Protein AF-A0A447TAY5-F1 (afdb_monomer_lite)

pLDDT: mean 86.32, std 8.52, range [53.75, 97.19]

Sequence (189 aa):
MLSAIAIGVVALALILLLLAGVIRAQTRPLNRLADTMEQLAGGGGDLTVRIDIANRDEIGRTADAFNRLLDSLRDMFGKVREQSRQVSEAALTLSQSAGQVHDASAQQSDAATASAASVEQVTVGAQHIANTAQQAGDIAGNRALTEQSVAKVNRVTSEIQRMTDSMHALAERMNGLGERSNEVTTIVA

Structure (mmCIF, N/CA/C/O backbone):
data_AF-A0A447TAY5-F1
#
_entry.id   AF-A0A447TAY5-F1
#
loop_
_atom_site.group_PDB
_atom_site.id
_atom_site.type_symbol
_atom_site.label_atom_id
_atom_site.label_alt_id
_atom_site.label_comp_id
_atom_site.label_asym_id
_atom_site.label_entity_id
_atom_site.label_seq_id
_atom_site.pdbx_PDB_ins_code
_atom_site.Cartn_x
_atom_site.Cartn_y
_atom_site.Cartn_z
_atom_site.occupancy
_atom_site.B_iso_or_equiv
_atom_site.auth_seq_id
_atom_site.auth_comp_id
_atom_site.auth_asym_id
_atom_site.auth_atom_id
_atom_site.pdbx_PDB_model_num
ATOM 1 N N . MET A 1 1 ? 57.499 5.609 -59.631 1.00 78.81 1 MET A N 1
ATOM 2 C CA . MET A 1 1 ? 57.402 6.519 -58.464 1.00 78.81 1 MET A CA 1
ATOM 3 C C . MET A 1 1 ? 56.007 7.141 -58.375 1.00 78.81 1 MET A C 1
ATOM 5 O O . MET A 1 1 ? 55.289 6.782 -57.456 1.00 78.81 1 MET A O 1
ATOM 9 N N . LEU A 1 2 ? 55.561 7.951 -59.348 1.00 86.06 2 LEU A N 1
ATOM 10 C CA . LEU A 1 2 ? 54.210 8.557 -59.354 1.00 86.06 2 LEU A CA 1
ATOM 11 C C . LEU A 1 2 ? 53.047 7.546 -59.284 1.00 86.06 2 LEU A C 1
ATOM 13 O O . LEU A 1 2 ? 52.110 7.750 -58.519 1.00 86.06 2 LEU A O 1
ATOM 17 N N . SER A 1 3 ? 53.123 6.432 -60.020 1.00 91.12 3 SER A N 1
ATOM 18 C CA . SER A 1 3 ? 52.095 5.378 -59.998 1.00 91.12 3 SER A CA 1
ATOM 19 C C . SER A 1 3 ? 51.950 4.704 -58.629 1.00 91.12 3 SER A C 1
ATOM 21 O O . SER A 1 3 ? 50.835 4.472 -58.175 1.00 91.12 3 SER A O 1
ATOM 23 N N . ALA A 1 4 ? 53.063 4.447 -57.938 1.00 91.38 4 ALA A N 1
ATOM 24 C CA . ALA A 1 4 ? 53.055 3.866 -56.594 1.00 91.38 4 ALA A CA 1
ATOM 25 C C . ALA A 1 4 ? 52.429 4.820 -55.562 1.00 91.38 4 ALA A C 1
ATOM 27 O O . ALA A 1 4 ? 51.652 4.385 -54.715 1.00 91.38 4 ALA A O 1
ATOM 28 N N . ILE A 1 5 ? 52.710 6.123 -55.674 1.00 94.06 5 ILE A N 1
ATOM 29 C CA . ILE A 1 5 ? 52.104 7.153 -54.817 1.00 94.06 5 ILE A CA 1
ATOM 30 C C . ILE A 1 5 ? 50.593 7.238 -55.073 1.00 94.06 5 ILE A C 1
ATOM 32 O O . ILE A 1 5 ? 49.817 7.238 -54.122 1.00 94.06 5 ILE A O 1
ATOM 36 N N . ALA A 1 6 ? 50.158 7.243 -56.338 1.00 94.06 6 ALA A N 1
ATOM 37 C CA . ALA A 1 6 ? 48.737 7.290 -56.691 1.00 94.06 6 ALA A CA 1
ATOM 38 C C . ALA A 1 6 ? 47.957 6.082 -56.141 1.00 94.06 6 ALA A C 1
ATOM 40 O O . ALA A 1 6 ? 46.885 6.255 -55.564 1.00 94.06 6 ALA A O 1
ATOM 41 N N . ILE A 1 7 ? 48.517 4.872 -56.250 1.00 95.81 7 ILE A N 1
ATOM 42 C CA . ILE A 1 7 ? 47.916 3.657 -55.678 1.00 95.81 7 ILE A CA 1
ATOM 43 C C . ILE A 1 7 ? 47.819 3.768 -54.152 1.00 95.81 7 ILE A C 1
ATOM 45 O O . ILE A 1 7 ? 46.774 3.455 -53.586 1.00 95.81 7 ILE A O 1
ATOM 49 N N . GLY A 1 8 ? 48.873 4.257 -53.489 1.00 96.50 8 GLY A N 1
ATOM 50 C CA . GLY A 1 8 ? 48.871 4.468 -52.040 1.00 96.50 8 GLY A CA 1
ATOM 51 C C . GLY A 1 8 ? 47.787 5.446 -51.581 1.00 96.50 8 GLY A C 1
ATOM 52 O O . GLY A 1 8 ? 47.081 5.170 -50.613 1.00 96.50 8 GLY A O 1
ATOM 53 N N . VAL A 1 9 ? 47.596 6.552 -52.307 1.00 96.62 9 VAL A N 1
ATOM 54 C CA . VAL A 1 9 ? 46.551 7.545 -52.009 1.00 96.62 9 VAL A CA 1
ATOM 55 C C . VAL A 1 9 ? 45.152 6.958 -52.196 1.00 96.62 9 VAL A C 1
ATOM 57 O O . VAL A 1 9 ? 44.298 7.137 -51.330 1.00 96.62 9 VAL A O 1
ATOM 60 N N . VAL A 1 10 ? 44.912 6.226 -53.287 1.00 97.19 10 VAL A N 1
ATOM 61 C CA . VAL A 1 10 ? 43.611 5.583 -53.536 1.00 97.19 10 VAL A CA 1
ATOM 62 C C . VAL A 1 10 ? 43.313 4.523 -52.474 1.00 97.19 10 VAL A C 1
ATOM 64 O O . VAL A 1 10 ? 42.208 4.495 -51.935 1.00 97.19 10 VAL A O 1
ATOM 67 N N . ALA A 1 11 ? 44.294 3.691 -52.118 1.00 96.50 11 ALA A N 1
ATOM 68 C CA . ALA A 1 11 ? 44.140 2.692 -51.064 1.00 96.50 11 ALA A CA 1
ATOM 69 C C . ALA A 1 11 ? 43.827 3.341 -49.707 1.00 96.50 11 ALA A C 1
ATOM 71 O O . ALA A 1 11 ? 42.910 2.903 -49.013 1.00 96.50 11 ALA A O 1
ATOM 72 N N . LEU A 1 12 ? 44.526 4.425 -49.354 1.00 96.81 12 LEU A N 1
ATOM 73 C CA . LEU A 1 12 ? 44.262 5.175 -48.127 1.00 96.81 12 LEU A CA 1
ATOM 74 C C . LEU A 1 12 ? 42.851 5.776 -48.122 1.00 96.81 12 LEU A C 1
ATOM 76 O O . LEU A 1 12 ? 42.138 5.654 -47.128 1.00 96.81 12 LEU A O 1
ATOM 80 N N . ALA A 1 13 ? 42.425 6.385 -49.231 1.00 96.94 13 ALA A N 1
ATOM 81 C CA . ALA A 1 13 ? 41.085 6.950 -49.356 1.00 96.94 13 ALA A CA 1
ATOM 82 C C . ALA A 1 13 ? 39.997 5.876 -49.187 1.00 96.94 13 ALA A C 1
ATOM 84 O O . ALA A 1 13 ? 39.023 6.100 -48.469 1.00 96.94 13 ALA A O 1
ATOM 85 N N . LEU A 1 14 ? 40.184 4.693 -49.781 1.00 97.19 14 LEU A N 1
ATOM 86 C CA . LEU A 1 14 ? 39.268 3.560 -49.626 1.00 97.19 14 LEU A CA 1
ATOM 87 C C . LEU A 1 14 ? 39.210 3.056 -48.178 1.00 97.19 14 LEU A C 1
ATOM 89 O O . LEU A 1 14 ? 38.118 2.824 -47.662 1.00 97.19 14 LEU A O 1
ATOM 93 N N . ILE A 1 15 ? 40.357 2.938 -47.502 1.00 96.81 15 ILE A N 1
ATOM 94 C CA . ILE A 1 15 ? 40.421 2.537 -46.088 1.00 96.81 15 ILE A CA 1
ATOM 95 C C . ILE A 1 15 ? 39.670 3.539 -45.206 1.00 96.81 15 ILE A C 1
ATOM 97 O O . ILE A 1 15 ? 38.861 3.132 -44.374 1.00 96.81 15 ILE A O 1
ATOM 101 N N . LEU A 1 16 ? 39.893 4.842 -45.403 1.00 96.94 16 LEU A N 1
ATOM 102 C CA . LEU A 1 16 ? 39.207 5.891 -44.643 1.00 96.94 16 LEU A CA 1
ATOM 103 C C . LEU A 1 16 ? 37.692 5.873 -44.878 1.00 96.94 16 LEU A C 1
ATOM 105 O O . LEU A 1 16 ? 36.923 6.046 -43.933 1.00 96.94 16 LEU A O 1
ATOM 109 N N . LEU A 1 17 ? 37.257 5.626 -46.115 1.00 96.81 17 LEU A N 1
ATOM 110 C CA . LEU A 1 17 ? 35.840 5.543 -46.467 1.00 96.81 17 LEU A CA 1
ATOM 111 C C . LEU A 1 17 ? 35.174 4.328 -45.800 1.00 96.81 17 LEU A C 1
ATOM 113 O O . LEU A 1 17 ? 34.107 4.467 -45.200 1.00 96.81 17 LEU A O 1
ATOM 117 N N . LEU A 1 18 ? 35.832 3.164 -45.819 1.00 95.88 18 LEU A N 1
ATOM 118 C CA . LEU A 1 18 ? 35.362 1.961 -45.123 1.00 95.88 18 LEU A CA 1
ATOM 119 C C . LEU A 1 18 ? 35.299 2.165 -43.603 1.00 95.88 18 LEU A C 1
ATOM 121 O O . LEU A 1 18 ? 34.273 1.860 -42.994 1.00 95.88 18 LEU A O 1
ATOM 125 N N . LEU A 1 19 ? 36.344 2.738 -42.994 1.00 95.31 19 LEU A N 1
ATOM 126 C CA . LEU A 1 19 ? 36.370 3.073 -41.564 1.00 95.31 19 LEU A CA 1
ATOM 127 C C . LEU A 1 19 ? 35.227 4.016 -41.186 1.00 95.31 19 LEU A C 1
ATOM 129 O O . LEU A 1 19 ? 34.510 3.758 -40.222 1.00 95.31 19 LEU A O 1
ATOM 133 N N . ALA A 1 20 ? 35.008 5.076 -41.966 1.00 94.88 20 ALA A N 1
ATOM 134 C CA . ALA A 1 20 ? 33.909 6.008 -41.737 1.00 94.88 20 ALA A CA 1
ATOM 135 C C . ALA A 1 20 ? 32.533 5.3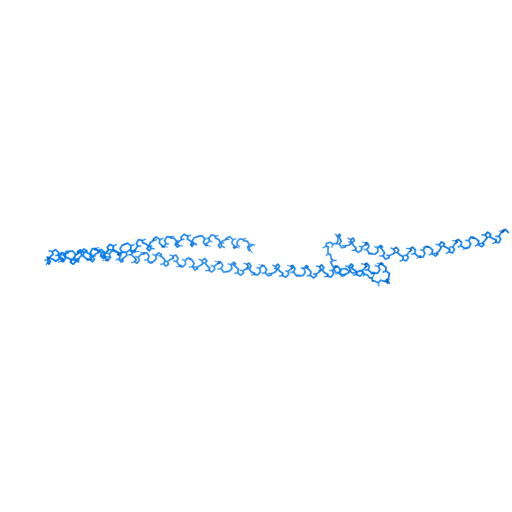25 -41.843 1.00 94.88 20 ALA A C 1
ATOM 137 O O . ALA A 1 20 ? 31.620 5.672 -41.088 1.00 94.88 20 ALA A O 1
ATOM 138 N N . GLY A 1 21 ? 32.384 4.353 -42.749 1.00 93.06 21 GLY A N 1
ATOM 139 C CA . GLY A 1 21 ? 31.181 3.530 -42.879 1.00 93.06 21 GLY A CA 1
ATOM 140 C C . GLY A 1 21 ? 30.927 2.659 -41.648 1.00 93.06 21 GLY A C 1
ATOM 141 O O . GLY A 1 21 ? 29.835 2.706 -41.082 1.00 93.06 21 GLY A O 1
ATOM 142 N N . VAL A 1 22 ? 31.945 1.928 -41.185 1.00 88.75 22 VAL A N 1
ATOM 143 C CA . VAL A 1 22 ? 31.856 1.062 -39.996 1.00 88.75 22 VAL A CA 1
ATOM 144 C C . VAL A 1 22 ? 31.586 1.880 -38.734 1.00 88.75 22 VAL A C 1
ATOM 146 O O . VAL A 1 22 ? 30.687 1.539 -37.966 1.00 88.75 22 VAL A O 1
ATOM 149 N N . ILE A 1 23 ? 32.301 2.994 -38.540 1.00 90.31 23 ILE A N 1
ATOM 150 C CA . ILE A 1 23 ? 32.099 3.878 -37.385 1.00 90.31 23 ILE A CA 1
ATOM 151 C C . ILE A 1 23 ? 30.656 4.374 -37.354 1.00 90.31 23 ILE A C 1
ATOM 153 O O . ILE A 1 23 ? 30.005 4.264 -36.317 1.00 90.31 23 ILE A O 1
ATOM 157 N N . ARG A 1 24 ? 30.120 4.872 -38.478 1.00 88.38 24 ARG A N 1
ATOM 158 C CA . ARG A 1 24 ? 28.722 5.331 -38.549 1.00 88.38 24 ARG A CA 1
ATOM 159 C C . ARG A 1 24 ? 27.717 4.209 -38.293 1.00 88.38 24 ARG A C 1
ATOM 161 O O . ARG A 1 24 ? 26.710 4.457 -37.633 1.00 88.38 24 ARG A O 1
ATOM 168 N N . ALA A 1 25 ? 27.974 3.007 -38.805 1.00 85.19 25 ALA A N 1
ATOM 169 C CA . ALA A 1 25 ? 27.090 1.860 -38.617 1.00 85.19 25 ALA A CA 1
ATOM 170 C C . ALA A 1 25 ? 27.001 1.429 -37.143 1.00 85.19 25 ALA A C 1
ATOM 172 O O . ALA A 1 25 ? 25.915 1.085 -36.692 1.00 85.19 25 ALA A O 1
ATOM 173 N N . GLN A 1 26 ? 28.105 1.519 -36.392 1.00 85.75 26 GLN A N 1
ATOM 174 C CA . GLN A 1 26 ? 28.167 1.132 -34.975 1.00 85.75 26 GLN A CA 1
ATOM 175 C C . GLN A 1 26 ? 27.734 2.249 -34.010 1.00 85.75 26 GLN A C 1
ATOM 177 O O . GLN A 1 26 ? 27.035 2.000 -33.031 1.00 85.75 26 GLN A O 1
ATOM 182 N N . THR A 1 27 ? 28.119 3.503 -34.272 1.00 87.88 27 THR A N 1
ATOM 183 C CA . THR A 1 27 ? 27.803 4.634 -33.373 1.00 87.88 27 THR A CA 1
ATOM 184 C C . THR A 1 27 ? 26.332 5.027 -33.406 1.00 87.88 27 THR A C 1
ATOM 186 O O . THR A 1 27 ? 25.782 5.434 -32.387 1.00 87.88 27 THR A O 1
ATOM 189 N N . ARG A 1 28 ? 25.655 4.885 -34.552 1.00 86.75 28 ARG A N 1
ATOM 190 C CA . ARG A 1 28 ? 24.247 5.286 -34.679 1.00 86.75 28 ARG A CA 1
ATOM 191 C C . ARG A 1 28 ? 23.300 4.461 -33.779 1.00 86.75 28 ARG A C 1
ATOM 193 O O . ARG A 1 28 ? 22.468 5.082 -33.119 1.00 86.75 28 ARG A O 1
ATOM 200 N N . PRO A 1 29 ? 23.403 3.119 -33.698 1.00 85.12 29 PRO A N 1
ATOM 201 C CA . PRO A 1 29 ? 22.667 2.315 -32.718 1.00 85.12 29 PRO A CA 1
ATOM 202 C C . PRO A 1 29 ? 23.010 2.644 -31.260 1.00 85.12 29 PRO A C 1
ATOM 204 O O . PRO A 1 29 ? 22.104 2.722 -30.436 1.00 85.12 29 PRO A O 1
ATOM 207 N N . LEU A 1 30 ? 24.291 2.877 -30.942 1.00 87.75 30 LEU A N 1
ATOM 208 C CA . LEU A 1 30 ? 24.716 3.221 -29.579 1.00 87.75 30 LEU A CA 1
ATOM 209 C C . LEU A 1 30 ? 24.133 4.554 -29.111 1.00 87.75 30 LEU A C 1
ATOM 211 O O . LEU A 1 30 ? 23.629 4.637 -27.995 1.00 87.75 30 LEU A O 1
ATOM 215 N N . ASN A 1 31 ? 24.129 5.568 -29.976 1.00 89.12 31 ASN A N 1
ATOM 216 C CA . ASN A 1 31 ? 23.510 6.849 -29.649 1.00 89.12 31 ASN A CA 1
ATOM 217 C C . ASN A 1 31 ? 22.001 6.695 -29.434 1.00 89.12 31 ASN A C 1
ATOM 219 O O . ASN A 1 31 ? 21.479 7.228 -28.470 1.00 89.12 31 ASN A O 1
ATOM 223 N N . ARG A 1 32 ? 21.302 5.883 -30.241 1.00 86.50 32 ARG A N 1
ATOM 224 C CA . ARG A 1 32 ? 19.870 5.603 -30.009 1.00 86.50 32 ARG A CA 1
ATOM 225 C C . ARG A 1 32 ? 19.604 4.916 -28.668 1.00 86.50 32 ARG A C 1
ATOM 227 O O . ARG A 1 32 ? 18.609 5.227 -28.017 1.00 86.50 32 ARG A O 1
ATOM 234 N N . LEU A 1 33 ? 20.462 3.971 -28.276 1.00 88.38 33 LEU A N 1
ATOM 235 C CA . LEU A 1 33 ? 20.387 3.307 -26.972 1.00 88.38 33 LEU A CA 1
ATOM 236 C C . LEU A 1 33 ? 20.555 4.331 -25.840 1.00 88.38 33 LEU A C 1
ATOM 238 O O . LEU A 1 33 ? 19.735 4.352 -24.924 1.00 88.38 33 LEU A O 1
ATOM 242 N N . ALA A 1 34 ? 21.560 5.204 -25.948 1.00 89.62 34 ALA A N 1
ATOM 243 C CA . ALA A 1 34 ? 21.806 6.281 -24.992 1.00 89.62 34 ALA A CA 1
ATOM 244 C C . ALA A 1 34 ? 20.627 7.265 -24.920 1.00 89.62 34 ALA A C 1
ATOM 246 O O . ALA A 1 34 ? 20.089 7.476 -23.838 1.00 89.62 34 ALA A O 1
ATOM 247 N N . ASP A 1 35 ? 20.148 7.765 -26.062 1.00 89.06 35 ASP A N 1
ATOM 248 C CA . ASP A 1 35 ? 19.018 8.698 -26.141 1.00 89.06 35 ASP A CA 1
ATOM 249 C C . ASP A 1 35 ? 17.750 8.105 -25.506 1.00 89.06 35 ASP A C 1
ATOM 251 O O . ASP A 1 35 ? 16.998 8.803 -24.830 1.00 89.06 35 ASP A O 1
ATOM 255 N N . THR A 1 36 ? 17.501 6.804 -25.702 1.00 87.38 36 THR A N 1
ATOM 256 C CA . THR A 1 36 ? 16.333 6.127 -25.111 1.00 87.38 36 THR A CA 1
ATOM 257 C C . THR A 1 36 ? 16.484 5.973 -23.597 1.00 87.38 36 THR A C 1
ATOM 259 O O . THR A 1 36 ? 15.516 6.147 -22.858 1.00 87.38 36 THR A O 1
ATOM 262 N N . MET A 1 37 ? 17.691 5.666 -23.115 1.00 88.38 37 MET A N 1
ATOM 263 C CA . MET A 1 37 ? 17.973 5.605 -21.680 1.00 88.38 37 MET A CA 1
ATOM 264 C C . MET A 1 37 ? 17.857 6.981 -21.016 1.00 88.38 37 MET A C 1
ATOM 266 O O . MET A 1 37 ? 17.280 7.082 -19.934 1.00 88.38 37 MET A O 1
ATOM 270 N N . GLU A 1 38 ? 18.342 8.041 -21.663 1.00 88.00 38 GLU A N 1
ATOM 271 C CA . GLU A 1 38 ? 18.185 9.417 -21.184 1.00 88.00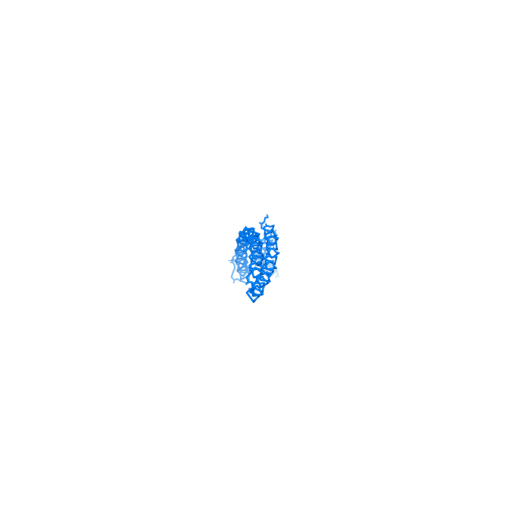 38 GLU A CA 1
ATOM 272 C C . GLU A 1 38 ? 16.717 9.845 -21.168 1.00 88.00 38 GLU A C 1
ATOM 274 O O . GLU A 1 38 ? 16.261 10.422 -20.181 1.00 88.00 38 GLU A O 1
ATOM 279 N N . GLN A 1 39 ? 15.945 9.502 -22.203 1.00 85.56 39 GLN A N 1
ATOM 280 C CA . GLN A 1 39 ? 14.499 9.737 -22.223 1.00 85.56 39 GLN A CA 1
ATOM 281 C C . GLN A 1 39 ? 13.784 9.002 -21.092 1.00 85.56 39 GLN A C 1
ATOM 283 O O . GLN A 1 39 ? 12.909 9.580 -20.456 1.00 85.56 39 GLN A O 1
ATOM 288 N N . LEU A 1 40 ? 14.166 7.761 -20.792 1.00 86.56 40 LEU A N 1
ATOM 289 C CA . LEU A 1 40 ? 13.588 7.033 -19.668 1.00 86.56 40 LEU A CA 1
ATOM 290 C C . LEU A 1 40 ? 13.928 7.695 -18.322 1.00 86.56 40 LEU A C 1
ATOM 292 O O . LEU A 1 40 ? 13.049 7.843 -17.472 1.00 86.56 40 LEU A O 1
ATOM 296 N N . ALA A 1 41 ? 15.189 8.092 -18.131 1.00 84.94 41 ALA A N 1
ATOM 297 C CA . ALA A 1 41 ? 15.666 8.691 -16.888 1.00 84.94 41 ALA A CA 1
ATOM 298 C C . ALA A 1 41 ? 15.107 10.107 -16.656 1.00 84.94 41 ALA A C 1
ATOM 300 O O . ALA A 1 41 ? 14.758 10.450 -15.528 1.00 84.94 41 ALA A O 1
ATOM 301 N N . GLY A 1 42 ? 15.015 10.926 -17.707 1.00 78.31 42 GLY A N 1
ATOM 302 C CA . GLY A 1 42 ? 14.553 12.315 -17.634 1.00 78.31 42 GLY A CA 1
ATOM 303 C C . GLY A 1 42 ? 13.052 12.506 -17.875 1.00 78.31 42 GLY A C 1
ATOM 304 O O . GLY A 1 42 ? 12.469 13.467 -17.382 1.00 78.31 42 GLY A O 1
ATOM 305 N N . GLY A 1 43 ? 12.406 11.598 -18.607 1.00 70.06 43 GLY A N 1
ATOM 306 C CA . GLY A 1 43 ? 11.024 11.723 -19.090 1.00 70.06 43 GLY A CA 1
ATOM 307 C C . GLY A 1 43 ? 9.942 11.223 -18.133 1.00 70.06 43 GLY A C 1
ATOM 308 O O . GLY A 1 43 ? 8.829 10.947 -18.570 1.00 70.06 43 GLY A O 1
ATOM 309 N N . GLY A 1 44 ? 10.246 11.071 -16.842 1.00 73.81 44 GLY A N 1
ATOM 310 C CA . GLY A 1 44 ? 9.264 10.633 -15.841 1.00 73.81 44 GLY A CA 1
ATOM 311 C C . GLY A 1 44 ? 9.022 9.121 -15.795 1.00 73.81 44 GLY A C 1
ATOM 312 O O . GLY A 1 44 ? 8.034 8.686 -15.208 1.00 73.81 44 GLY A O 1
ATOM 313 N N . GLY A 1 45 ? 9.919 8.315 -16.377 1.00 80.44 45 GLY A N 1
ATOM 314 C CA . GLY A 1 45 ? 9.865 6.858 -16.263 1.00 80.44 45 GLY A CA 1
ATOM 315 C C . GLY A 1 45 ? 8.836 6.188 -17.174 1.00 80.44 45 GLY A C 1
ATOM 316 O O . GLY A 1 45 ? 8.235 5.193 -16.774 1.00 80.44 45 GLY A O 1
ATOM 317 N N . ASP A 1 46 ? 8.621 6.699 -18.390 1.00 86.94 46 ASP A N 1
ATOM 318 C CA . ASP A 1 46 ? 7.793 6.014 -19.387 1.00 86.94 46 ASP A CA 1
ATOM 319 C C . ASP A 1 46 ? 8.430 4.676 -19.802 1.00 86.94 46 ASP A C 1
ATOM 321 O O . ASP A 1 46 ? 9.283 4.596 -20.685 1.00 86.94 46 ASP A O 1
ATOM 325 N N . LEU A 1 47 ? 7.991 3.593 -19.161 1.00 88.94 47 LEU A N 1
ATOM 326 C CA . LEU A 1 47 ? 8.474 2.242 -19.439 1.00 88.94 47 LEU A CA 1
ATOM 327 C C . LEU A 1 47 ? 7.901 1.652 -20.741 1.00 88.94 47 LEU A C 1
ATOM 329 O O . LEU A 1 47 ? 8.187 0.491 -21.050 1.00 88.94 47 LEU A O 1
ATOM 333 N N . THR A 1 48 ? 7.064 2.378 -21.495 1.00 87.56 48 THR A N 1
ATOM 334 C CA . THR A 1 48 ? 6.503 1.898 -22.771 1.00 87.56 48 THR A CA 1
ATOM 335 C C . THR A 1 48 ? 7.478 2.030 -23.938 1.00 87.56 48 THR A C 1
ATOM 337 O O . THR A 1 48 ? 7.314 1.325 -24.936 1.00 87.56 48 THR A O 1
ATOM 340 N N . VAL A 1 49 ? 8.528 2.844 -23.789 1.00 87.31 49 VAL A N 1
ATOM 341 C CA . VAL A 1 49 ? 9.575 3.025 -24.802 1.00 87.31 49 VAL A CA 1
ATOM 342 C C . VAL A 1 49 ? 10.281 1.709 -25.117 1.00 87.31 49 VAL A C 1
ATOM 344 O O . VAL A 1 49 ? 10.523 0.882 -24.238 1.00 87.31 49 VAL A O 1
ATOM 347 N N . ARG A 1 50 ? 10.617 1.483 -26.386 1.00 88.38 50 ARG A N 1
ATOM 348 C CA . ARG A 1 50 ? 11.316 0.272 -26.831 1.00 88.38 50 ARG A CA 1
ATOM 349 C C . ARG A 1 50 ? 12.453 0.639 -27.762 1.00 88.38 50 ARG A C 1
ATOM 351 O O . ARG A 1 50 ? 12.341 1.567 -28.560 1.00 88.38 50 ARG A O 1
ATOM 358 N N . ILE A 1 51 ? 13.531 -0.127 -27.667 1.00 88.62 51 ILE A N 1
ATOM 3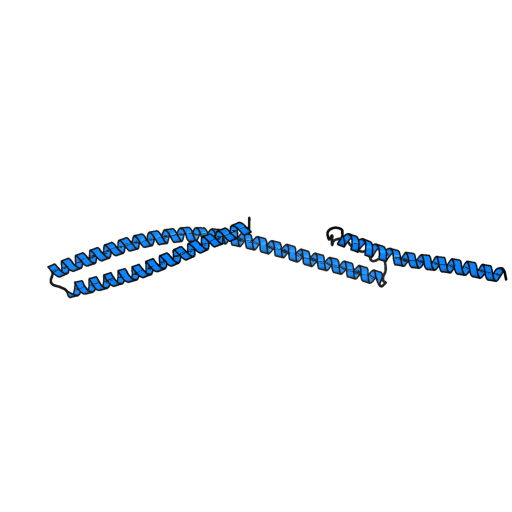59 C CA . ILE A 1 51 ? 14.695 0.010 -28.535 1.00 88.62 51 ILE A CA 1
ATOM 360 C C . ILE A 1 51 ? 14.562 -0.986 -29.676 1.00 88.62 51 ILE A C 1
ATOM 362 O O . ILE A 1 51 ? 14.372 -2.180 -29.442 1.00 88.62 51 ILE A O 1
ATOM 366 N N . ASP A 1 52 ? 14.654 -0.483 -30.904 1.00 85.31 52 ASP A N 1
ATOM 367 C CA . ASP A 1 52 ? 14.592 -1.300 -32.112 1.00 85.31 52 ASP A CA 1
ATOM 368 C C . ASP A 1 52 ? 15.848 -2.177 -32.254 1.00 85.31 52 ASP A C 1
ATOM 370 O O . ASP A 1 52 ? 16.982 -1.698 -32.143 1.00 85.31 52 ASP A O 1
ATOM 374 N N . ILE A 1 53 ? 15.648 -3.470 -32.508 1.00 83.38 53 ILE A N 1
ATOM 375 C CA . ILE A 1 53 ? 16.720 -4.466 -32.598 1.00 83.38 53 ILE A CA 1
ATOM 376 C C . ILE A 1 53 ? 17.112 -4.611 -34.071 1.00 83.38 53 ILE A C 1
ATOM 378 O O . ILE A 1 53 ? 16.660 -5.508 -34.778 1.00 83.38 53 ILE A O 1
ATOM 382 N N . ALA A 1 54 ? 17.964 -3.700 -34.542 1.00 76.88 54 ALA A N 1
ATOM 383 C CA . ALA A 1 54 ? 18.409 -3.685 -35.937 1.00 76.88 54 ALA A CA 1
ATOM 384 C C . ALA A 1 54 ? 19.551 -4.679 -36.233 1.00 76.88 54 ALA A C 1
ATOM 386 O O . ALA A 1 54 ? 19.673 -5.161 -37.359 1.00 76.88 54 ALA A O 1
ATOM 387 N N . ASN A 1 55 ? 20.377 -5.002 -35.231 1.00 78.06 55 ASN A N 1
ATOM 388 C CA . ASN A 1 55 ? 21.569 -5.837 -35.386 1.00 78.06 55 ASN A CA 1
ATOM 389 C C . ASN A 1 55 ? 21.457 -7.137 -34.574 1.00 78.06 55 ASN A C 1
ATOM 391 O O . ASN A 1 55 ? 20.751 -7.200 -33.572 1.00 78.06 55 ASN A O 1
ATOM 395 N N . ARG A 1 56 ? 22.189 -8.181 -34.984 1.00 82.75 56 ARG A N 1
ATOM 396 C CA . ARG A 1 56 ? 22.319 -9.461 -34.248 1.00 82.75 56 ARG A CA 1
ATOM 397 C C . ARG A 1 56 ? 23.638 -9.578 -33.471 1.00 82.75 56 ARG A C 1
ATOM 399 O O . ARG A 1 56 ? 24.045 -10.675 -33.101 1.00 82.75 56 ARG A O 1
ATOM 406 N N . ASP A 1 57 ? 24.308 -8.453 -33.278 1.00 87.62 57 ASP A N 1
ATOM 407 C CA . ASP A 1 57 ? 25.574 -8.326 -32.564 1.00 87.62 57 ASP A CA 1
ATOM 408 C C . ASP A 1 57 ? 25.344 -8.053 -31.063 1.00 87.62 57 ASP A C 1
ATOM 410 O O . ASP A 1 57 ? 24.236 -8.177 -30.527 1.00 87.62 57 ASP A O 1
ATOM 414 N N . GLU A 1 58 ? 26.410 -7.688 -30.360 1.00 88.94 58 GLU A N 1
ATOM 415 C CA . GLU A 1 58 ? 26.391 -7.327 -28.946 1.00 88.94 58 GLU A CA 1
ATOM 416 C C . GLU A 1 58 ? 25.475 -6.129 -28.654 1.00 88.94 58 GLU A C 1
ATOM 418 O O . GLU A 1 58 ? 24.852 -6.079 -27.588 1.00 88.94 58 GLU A O 1
ATOM 423 N N . ILE A 1 59 ? 25.344 -5.190 -29.597 1.00 89.19 59 ILE A N 1
ATOM 424 C CA . ILE A 1 59 ? 24.470 -4.022 -29.449 1.00 89.19 59 ILE A CA 1
ATOM 425 C C . ILE A 1 59 ? 23.011 -4.477 -29.501 1.00 89.19 59 ILE A C 1
ATOM 427 O O . ILE A 1 59 ? 22.225 -4.127 -28.620 1.00 89.19 59 ILE A O 1
ATOM 431 N N . GLY A 1 60 ? 22.664 -5.325 -30.472 1.00 89.75 60 GLY A N 1
ATOM 432 C CA . GLY A 1 60 ? 21.334 -5.928 -30.568 1.00 89.75 60 GLY A CA 1
ATOM 433 C C . GLY A 1 60 ? 20.940 -6.728 -29.325 1.00 89.75 60 GLY A C 1
ATOM 434 O O . GLY A 1 60 ? 19.837 -6.570 -28.805 1.00 89.75 60 GLY A O 1
ATOM 435 N N . ARG A 1 61 ? 21.865 -7.536 -28.788 1.00 92.44 61 ARG A N 1
ATOM 436 C CA . ARG A 1 61 ? 21.646 -8.286 -27.536 1.00 92.44 61 ARG A CA 1
ATOM 437 C C . ARG A 1 61 ? 21.426 -7.372 -26.330 1.00 92.44 61 ARG A C 1
ATOM 439 O O . ARG A 1 61 ? 20.623 -7.697 -25.459 1.00 92.44 61 ARG A O 1
ATOM 446 N N . THR A 1 62 ? 22.132 -6.246 -26.270 1.00 91.62 62 THR A N 1
ATOM 447 C CA . THR A 1 62 ? 21.977 -5.264 -25.188 1.00 91.62 62 THR A CA 1
ATOM 448 C C . THR A 1 62 ? 20.627 -4.552 -25.278 1.00 91.62 62 THR A C 1
ATOM 450 O O . THR A 1 62 ? 19.953 -4.397 -24.261 1.00 91.62 62 THR A O 1
ATOM 453 N N . ALA A 1 63 ? 20.193 -4.188 -26.488 1.00 91.62 63 ALA A N 1
ATOM 454 C CA . ALA A 1 63 ? 18.868 -3.619 -26.727 1.00 91.62 63 ALA A CA 1
ATOM 455 C C . ALA A 1 63 ? 17.740 -4.583 -26.312 1.00 91.62 63 ALA A C 1
ATOM 457 O O . ALA A 1 63 ? 16.802 -4.172 -25.629 1.00 91.62 63 ALA A O 1
ATOM 458 N N . ASP A 1 64 ? 17.857 -5.872 -26.652 1.00 92.94 64 ASP A N 1
ATOM 459 C CA . ASP A 1 64 ? 16.901 -6.903 -26.224 1.00 92.94 64 ASP A CA 1
ATOM 460 C C . ASP A 1 64 ? 16.840 -7.042 -24.694 1.00 92.94 64 ASP A C 1
ATOM 462 O O . ASP A 1 64 ? 15.764 -6.988 -24.095 1.00 92.94 64 ASP A O 1
ATOM 466 N N . ALA A 1 65 ? 17.999 -7.146 -24.036 1.00 93.06 65 ALA A N 1
ATOM 467 C CA . ALA A 1 65 ? 18.071 -7.234 -22.579 1.00 93.06 65 ALA A CA 1
ATOM 468 C C . ALA A 1 65 ? 17.453 -6.006 -21.889 1.00 93.06 65 ALA A C 1
ATOM 470 O O . ALA A 1 65 ? 16.759 -6.150 -20.881 1.00 93.06 65 ALA A O 1
ATOM 471 N N . PHE A 1 66 ? 17.655 -4.811 -22.450 1.00 91.25 66 PHE A N 1
ATOM 472 C CA . PHE A 1 66 ? 17.043 -3.583 -21.952 1.00 91.25 66 PHE A CA 1
ATOM 473 C C . PHE A 1 66 ? 15.516 -3.587 -22.109 1.00 91.25 66 PHE A C 1
ATOM 475 O O . PHE A 1 66 ? 14.804 -3.280 -21.154 1.00 91.25 66 PHE A O 1
ATOM 482 N N . ASN A 1 67 ? 14.991 -4.003 -23.266 1.00 92.94 67 ASN A N 1
ATOM 483 C CA . ASN A 1 67 ? 13.544 -4.132 -23.467 1.00 92.94 67 ASN A CA 1
ATOM 484 C C . ASN A 1 67 ? 12.918 -5.112 -22.455 1.00 92.94 67 ASN A C 1
ATOM 486 O O . ASN A 1 67 ? 11.896 -4.798 -21.846 1.00 92.94 67 ASN A O 1
ATOM 490 N N . ARG A 1 68 ? 13.571 -6.256 -22.203 1.00 94.81 68 ARG A N 1
ATOM 491 C CA . ARG A 1 68 ? 13.125 -7.238 -21.197 1.00 94.81 68 ARG A CA 1
ATOM 492 C C . ARG A 1 68 ? 13.161 -6.687 -19.770 1.00 94.81 68 ARG A C 1
ATOM 494 O O . ARG A 1 68 ? 12.277 -6.997 -18.972 1.00 94.81 68 ARG A O 1
ATOM 501 N N . LEU A 1 69 ? 14.158 -5.864 -19.439 1.00 93.31 69 LEU A N 1
ATOM 502 C CA . LEU A 1 69 ? 14.206 -5.155 -18.159 1.00 93.31 69 LEU A CA 1
ATOM 503 C C . LEU A 1 69 ? 12.996 -4.222 -18.011 1.00 93.31 69 LEU A C 1
ATOM 505 O O . LEU A 1 69 ? 12.336 -4.247 -16.973 1.00 93.31 69 LEU A O 1
ATOM 509 N N . LEU A 1 70 ? 12.661 -3.455 -19.053 1.00 93.25 70 LEU A N 1
ATOM 510 C CA . LEU A 1 70 ? 11.482 -2.585 -19.050 1.00 93.25 70 LEU A CA 1
ATOM 511 C C . LEU A 1 70 ? 10.174 -3.363 -18.894 1.00 93.25 70 LEU A C 1
ATOM 513 O O . LEU A 1 70 ? 9.296 -2.921 -18.155 1.00 93.25 70 LEU A O 1
ATOM 517 N N . ASP A 1 71 ? 10.037 -4.521 -19.541 1.00 94.75 71 ASP A N 1
ATOM 518 C CA . ASP A 1 71 ? 8.880 -5.403 -19.345 1.00 94.75 71 ASP A CA 1
ATOM 519 C C . ASP A 1 71 ? 8.762 -5.865 -17.887 1.00 94.75 71 ASP A C 1
ATOM 521 O O . ASP A 1 71 ? 7.686 -5.775 -17.293 1.00 94.75 71 ASP A O 1
ATOM 525 N N . SER A 1 72 ? 9.873 -6.287 -17.276 1.00 95.75 72 SER A N 1
ATOM 526 C CA . SER A 1 72 ? 9.890 -6.709 -15.871 1.00 95.75 72 SER A CA 1
ATOM 527 C C . SER A 1 72 ? 9.546 -5.565 -14.916 1.00 95.75 72 SER A C 1
ATOM 529 O O . SER A 1 72 ? 8.832 -5.781 -13.937 1.00 95.75 72 SER A O 1
ATOM 531 N N . LEU A 1 73 ? 10.033 -4.350 -15.184 1.00 94.19 73 LEU A N 1
ATOM 532 C CA . LEU A 1 73 ? 9.694 -3.174 -14.384 1.00 94.19 73 LEU A CA 1
ATOM 533 C C . LEU A 1 73 ? 8.207 -2.827 -14.516 1.00 94.19 73 LEU A C 1
ATOM 535 O O . LEU A 1 73 ? 7.559 -2.551 -13.509 1.00 94.19 73 LEU A O 1
ATOM 539 N N . ARG A 1 74 ? 7.635 -2.897 -15.726 1.00 92.94 74 ARG A N 1
ATOM 540 C CA . ARG A 1 74 ? 6.196 -2.668 -15.947 1.00 92.94 74 ARG A CA 1
ATOM 541 C C . ARG A 1 74 ? 5.333 -3.659 -15.184 1.00 92.94 74 ARG A C 1
ATOM 543 O O . ARG A 1 74 ? 4.371 -3.240 -14.546 1.00 92.94 74 ARG A O 1
ATOM 550 N N . ASP A 1 75 ? 5.668 -4.944 -15.243 1.00 95.75 75 ASP A N 1
ATOM 551 C CA . ASP A 1 75 ? 4.948 -5.984 -14.502 1.00 95.75 75 ASP A CA 1
ATOM 552 C C . ASP A 1 75 ? 5.038 -5.748 -12.987 1.00 95.75 75 ASP A C 1
ATOM 554 O O . ASP A 1 75 ? 4.028 -5.781 -12.283 1.00 95.75 75 ASP A O 1
ATOM 558 N N . MET A 1 76 ? 6.230 -5.407 -12.488 1.00 96.44 76 MET A N 1
ATOM 559 C CA . MET A 1 76 ? 6.439 -5.075 -11.080 1.00 96.44 76 MET A CA 1
ATOM 560 C C . MET A 1 76 ? 5.593 -3.871 -10.641 1.00 96.44 76 MET A C 1
ATOM 562 O O . MET A 1 76 ? 4.881 -3.966 -9.644 1.00 96.44 76 MET A O 1
ATOM 566 N N . PHE A 1 77 ? 5.604 -2.762 -11.386 1.00 93.62 77 PHE A N 1
ATOM 567 C CA . PHE A 1 77 ? 4.771 -1.598 -11.062 1.00 93.62 77 PHE A CA 1
ATOM 568 C C . PHE A 1 77 ? 3.272 -1.889 -11.198 1.00 93.62 77 PHE A C 1
ATOM 570 O O . PHE A 1 77 ? 2.481 -1.386 -10.400 1.00 93.62 77 PHE A O 1
ATOM 577 N N . GLY A 1 78 ? 2.870 -2.736 -12.150 1.00 94.75 78 GLY A N 1
ATOM 578 C CA . GLY A 1 78 ? 1.496 -3.226 -12.261 1.00 94.75 78 GLY A CA 1
ATOM 579 C C . GLY A 1 78 ? 1.053 -3.980 -11.005 1.00 94.75 78 GLY A C 1
ATOM 580 O O . GLY A 1 78 ? -0.014 -3.694 -10.461 1.00 94.75 78 GLY A O 1
ATOM 581 N N . LYS A 1 79 ? 1.905 -4.875 -10.495 1.00 95.75 79 LYS A N 1
ATOM 582 C CA . LYS A 1 79 ? 1.677 -5.602 -9.237 1.00 95.75 79 LYS A CA 1
ATOM 583 C C . LYS A 1 79 ? 1.632 -4.672 -8.029 1.00 95.75 79 LYS A C 1
ATOM 585 O O . LYS A 1 79 ? 0.735 -4.820 -7.207 1.00 95.75 79 LYS A O 1
ATOM 590 N N . VAL A 1 80 ? 2.539 -3.696 -7.939 1.00 96.50 80 VAL A N 1
ATOM 591 C CA . VAL A 1 80 ? 2.525 -2.689 -6.864 1.00 96.50 80 VAL A CA 1
ATOM 592 C C . VAL A 1 80 ? 1.215 -1.903 -6.885 1.00 96.50 80 VAL A C 1
ATOM 594 O O . VAL A 1 80 ? 0.568 -1.787 -5.851 1.00 96.50 80 VAL A O 1
ATOM 597 N N . ARG A 1 81 ? 0.768 -1.433 -8.058 1.00 95.06 81 ARG A N 1
ATOM 598 C CA . ARG A 1 81 ? -0.505 -0.706 -8.194 1.00 95.06 81 ARG A CA 1
ATOM 599 C C . ARG A 1 81 ? -1.694 -1.545 -7.730 1.00 95.06 81 ARG A C 1
ATOM 601 O O . ARG A 1 81 ? -2.570 -1.038 -7.036 1.00 95.06 81 ARG A O 1
ATOM 608 N N . GLU A 1 82 ? -1.722 -2.815 -8.118 1.00 96.12 82 GLU A N 1
ATOM 609 C CA . GLU A 1 82 ? -2.778 -3.744 -7.723 1.00 96.12 82 GLU A CA 1
ATOM 610 C C . GLU A 1 82 ? -2.766 -4.023 -6.213 1.00 96.12 82 GLU A C 1
ATOM 612 O O . GLU A 1 82 ? -3.811 -3.972 -5.570 1.00 96.12 82 GLU A O 1
ATOM 617 N N . GLN A 1 83 ? -1.591 -4.223 -5.615 1.00 95.00 83 GLN A N 1
ATOM 618 C CA . GLN A 1 83 ? -1.460 -4.378 -4.165 1.00 95.00 83 GLN A CA 1
ATOM 619 C C . GLN A 1 83 ? -1.880 -3.112 -3.410 1.00 95.00 83 GLN A C 1
ATOM 621 O O . GLN A 1 83 ? -2.605 -3.206 -2.424 1.00 95.00 83 GLN A O 1
ATOM 626 N N . SER A 1 84 ? -1.496 -1.923 -3.882 1.00 94.81 84 SER A N 1
ATOM 627 C CA . SER A 1 84 ? -1.943 -0.657 -3.292 1.00 94.81 84 SER A CA 1
ATOM 628 C C . SER A 1 84 ? -3.465 -0.501 -3.351 1.00 94.81 84 SER A C 1
ATOM 630 O O . SER A 1 84 ? -4.066 -0.057 -2.373 1.00 94.81 84 SER A O 1
ATOM 632 N N . ARG A 1 85 ? -4.105 -0.917 -4.454 1.00 95.12 85 ARG A N 1
ATOM 633 C CA . ARG A 1 85 ? -5.572 -0.942 -4.575 1.00 95.12 85 ARG A CA 1
ATOM 634 C C . ARG A 1 85 ? -6.200 -1.875 -3.538 1.00 95.12 85 ARG A C 1
ATOM 636 O O . ARG A 1 85 ? -7.117 -1.462 -2.837 1.00 95.12 85 ARG A O 1
ATOM 643 N N . GLN A 1 86 ? -5.676 -3.092 -3.395 1.00 93.75 86 GLN A N 1
ATOM 644 C CA . GLN A 1 86 ? -6.166 -4.058 -2.404 1.00 93.75 86 GLN A CA 1
ATOM 645 C C . GLN A 1 86 ? -6.019 -3.544 -0.966 1.00 93.75 86 GLN A C 1
ATOM 647 O O . GLN A 1 86 ? -6.933 -3.705 -0.162 1.00 93.75 86 GLN A O 1
ATOM 652 N N . VAL A 1 87 ? -4.901 -2.884 -0.642 1.00 94.31 87 VAL A N 1
ATOM 653 C CA . VAL A 1 87 ? -4.698 -2.255 0.674 1.00 94.31 87 VAL A CA 1
ATOM 654 C C . VAL A 1 87 ? -5.720 -1.143 0.918 1.00 94.31 87 VAL A C 1
ATOM 656 O O . VAL A 1 87 ? -6.290 -1.075 2.004 1.00 94.31 87 VAL A O 1
ATOM 659 N N . SER A 1 88 ? -5.997 -0.303 -0.083 1.00 90.56 88 SER A N 1
ATOM 660 C CA . SER A 1 88 ? -7.009 0.755 0.022 1.00 90.56 88 SER A CA 1
ATOM 661 C C . SER A 1 88 ? -8.420 0.189 0.240 1.00 90.56 88 SER A C 1
ATOM 663 O O . SER A 1 88 ? -9.137 0.651 1.125 1.00 90.56 88 SER A O 1
ATOM 665 N N . GLU A 1 89 ? -8.799 -0.863 -0.488 1.00 93.38 89 GLU A N 1
ATOM 666 C CA . GLU A 1 89 ? -10.091 -1.546 -0.309 1.00 93.38 89 GLU A CA 1
ATOM 667 C C . GLU A 1 89 ? -10.217 -2.214 1.067 1.00 93.38 89 GLU A C 1
ATOM 669 O O . GLU A 1 89 ? -11.264 -2.126 1.718 1.00 93.38 89 GLU A O 1
ATOM 674 N N . ALA A 1 90 ? -9.140 -2.839 1.549 1.00 89.88 90 ALA A N 1
ATOM 675 C CA . ALA A 1 90 ? -9.091 -3.408 2.890 1.00 89.88 90 ALA A CA 1
ATOM 676 C C . ALA A 1 90 ? -9.228 -2.324 3.972 1.00 89.88 90 ALA A C 1
ATOM 678 O O . ALA A 1 90 ? -9.959 -2.524 4.941 1.00 89.88 90 ALA A O 1
ATOM 679 N N . ALA A 1 91 ? -8.588 -1.164 3.794 1.00 87.62 91 ALA A N 1
ATOM 680 C CA . ALA A 1 91 ? -8.699 -0.033 4.714 1.00 87.62 91 ALA A CA 1
ATOM 681 C C . ALA A 1 91 ? -10.126 0.542 4.763 1.00 87.62 91 ALA A C 1
ATOM 683 O O . ALA A 1 91 ? -10.645 0.796 5.849 1.00 87.62 91 ALA A O 1
ATOM 684 N N . LEU A 1 92 ? -10.798 0.667 3.612 1.00 88.38 92 LEU A N 1
ATOM 685 C CA . LEU A 1 92 ? -12.207 1.079 3.545 1.00 88.38 92 LEU A CA 1
ATOM 686 C C . LEU A 1 92 ? -13.125 0.087 4.275 1.00 88.38 92 LEU A C 1
ATOM 688 O O . LEU A 1 92 ? -13.965 0.485 5.081 1.00 88.38 92 LEU A O 1
ATOM 692 N N . THR A 1 93 ? -12.923 -1.212 4.046 1.00 91.56 93 THR A N 1
ATOM 693 C CA . THR A 1 93 ? -13.686 -2.277 4.722 1.00 91.56 93 THR A CA 1
ATOM 694 C C . THR A 1 93 ? -13.452 -2.264 6.236 1.00 91.56 93 THR A C 1
ATOM 696 O O . THR A 1 93 ? -14.386 -2.447 7.023 1.00 91.56 93 THR A O 1
ATOM 699 N N . LEU A 1 94 ? -12.210 -2.017 6.661 1.00 88.69 94 LEU A N 1
ATOM 700 C CA . LEU A 1 94 ? -11.853 -1.888 8.070 1.00 88.69 94 LEU A CA 1
ATOM 701 C C . LEU A 1 94 ? -12.528 -0.670 8.711 1.00 88.69 94 LEU A C 1
ATOM 703 O O . LEU A 1 94 ? -13.081 -0.804 9.798 1.00 88.69 94 LEU A O 1
ATOM 707 N N . SER A 1 95 ? -12.540 0.483 8.037 1.00 86.31 95 SER A N 1
ATOM 708 C CA . SER A 1 95 ? -13.238 1.688 8.509 1.00 86.31 95 SER A CA 1
ATOM 709 C C . SER A 1 95 ? -14.741 1.446 8.677 1.00 86.31 95 SER A C 1
ATOM 711 O O . SER A 1 95 ? -15.303 1.769 9.723 1.00 86.31 95 SER A O 1
ATOM 713 N N . GLN A 1 96 ? -15.382 0.781 7.711 1.00 89.06 96 GLN A N 1
ATOM 714 C CA . GLN A 1 96 ? -16.794 0.409 7.824 1.00 89.06 96 GLN A CA 1
ATOM 715 C C . GLN A 1 96 ? -17.048 -0.526 9.017 1.00 89.06 96 GLN A C 1
ATOM 717 O O . GLN A 1 96 ? -17.997 -0.324 9.775 1.00 89.06 96 GLN A O 1
ATOM 722 N N . SER A 1 97 ? -16.190 -1.533 9.203 1.00 88.81 97 SER A N 1
ATOM 723 C CA . SER A 1 97 ? -16.291 -2.474 10.325 1.00 88.81 97 SER A CA 1
ATOM 724 C C . SER A 1 97 ? -16.082 -1.773 11.671 1.00 88.81 97 SER A C 1
ATOM 726 O O . SER A 1 97 ? -16.778 -2.072 12.637 1.00 88.81 97 SER A O 1
ATOM 728 N N . ALA A 1 98 ? -15.158 -0.812 11.738 1.00 86.44 98 ALA A N 1
ATOM 729 C CA . ALA A 1 98 ? -14.915 -0.011 12.932 1.00 86.44 98 ALA A CA 1
ATOM 730 C C . ALA A 1 98 ? -16.148 0.830 13.307 1.00 86.44 98 ALA A C 1
ATOM 732 O O . ALA A 1 98 ? -16.566 0.802 14.464 1.00 86.44 98 ALA A O 1
ATOM 733 N N . GLY A 1 99 ? -16.804 1.465 12.327 1.00 83.88 99 GLY A N 1
ATOM 734 C CA . GLY A 1 99 ? -18.071 2.173 12.544 1.00 83.88 99 GLY A CA 1
ATOM 735 C C . GLY A 1 99 ? -19.178 1.268 13.099 1.00 83.88 99 GLY A C 1
ATOM 736 O O . GLY A 1 99 ? -19.851 1.625 14.060 1.00 83.88 99 GLY A O 1
ATOM 737 N N . GLN A 1 100 ? -19.312 0.044 12.579 1.00 89.00 100 GLN A N 1
ATOM 738 C CA . GLN A 1 100 ? -20.274 -0.931 13.117 1.00 89.00 100 GLN A CA 1
ATOM 739 C C . GLN A 1 100 ? -19.963 -1.330 14.565 1.00 89.00 100 GLN A C 1
ATOM 741 O O . GLN A 1 100 ? -20.874 -1.463 15.382 1.00 89.00 100 GLN A O 1
ATOM 746 N N . VAL A 1 101 ? -18.681 -1.522 14.895 1.00 88.75 101 VAL A N 1
ATOM 747 C CA . VAL A 1 101 ? -18.248 -1.826 16.267 1.00 88.75 101 VAL A CA 1
ATOM 748 C C . VAL A 1 101 ? -18.528 -0.653 17.202 1.00 88.75 101 VAL A C 1
ATOM 750 O O . VAL A 1 101 ? -18.953 -0.882 18.333 1.00 88.75 101 VAL A O 1
ATOM 753 N N . HIS A 1 102 ? -18.332 0.584 16.747 1.00 84.81 102 HIS A N 1
ATOM 754 C CA . HIS A 1 102 ? -18.677 1.782 17.508 1.00 84.81 102 HIS A CA 1
ATOM 755 C C . HIS A 1 102 ? -20.174 1.818 17.852 1.00 84.81 102 HIS A C 1
ATOM 757 O O . HIS A 1 102 ? -20.529 1.967 19.020 1.00 84.81 102 HIS A O 1
ATOM 763 N N . ASP A 1 103 ? -21.051 1.597 16.873 1.00 88.06 103 ASP A N 1
ATOM 764 C CA . ASP A 1 103 ? -22.501 1.645 17.092 1.00 88.06 103 ASP A CA 1
ATOM 765 C C . ASP A 1 103 ? -22.985 0.502 17.997 1.00 88.06 103 ASP A C 1
ATOM 767 O O . ASP A 1 103 ? -23.769 0.718 18.925 1.00 88.06 103 ASP A O 1
ATOM 771 N N . ALA A 1 104 ? -22.459 -0.711 17.791 1.00 90.75 104 ALA A N 1
ATOM 772 C CA . ALA A 1 104 ? -22.721 -1.849 18.671 1.00 90.75 104 ALA A CA 1
ATOM 773 C C . ALA A 1 104 ? -22.240 -1.581 20.105 1.00 90.75 104 ALA A C 1
ATOM 775 O O . ALA A 1 104 ? -22.911 -1.955 21.069 1.00 90.75 104 ALA A O 1
ATOM 776 N N . SER A 1 105 ? -21.106 -0.891 20.247 1.00 89.38 105 SER A N 1
ATOM 777 C CA . SER A 1 105 ? -20.594 -0.471 21.547 1.00 89.38 105 SER A CA 1
ATOM 778 C C . SER A 1 105 ? -21.535 0.551 22.198 1.00 89.38 105 SER A C 1
ATOM 780 O O . SER A 1 105 ? -21.958 0.366 23.334 1.00 89.38 105 SER A O 1
ATOM 782 N N . ALA A 1 106 ? -21.975 1.591 21.496 1.00 86.44 106 ALA A N 1
ATOM 783 C CA . ALA A 1 106 ? -22.942 2.533 22.067 1.00 86.44 106 ALA A CA 1
ATOM 784 C C . ALA A 1 106 ? -24.199 1.811 22.603 1.00 86.44 106 ALA A C 1
ATOM 786 O O . ALA A 1 106 ? -24.580 1.986 23.762 1.00 86.44 106 ALA A O 1
ATOM 787 N N . GLN A 1 107 ? -24.760 0.887 21.818 1.00 91.62 107 GLN A N 1
ATOM 788 C CA . GLN A 1 107 ? -25.942 0.120 22.215 1.00 91.62 107 GLN A CA 1
ATOM 789 C C . GLN A 1 107 ? -25.695 -0.802 23.421 1.00 91.62 107 GLN A C 1
ATOM 791 O O . GLN A 1 107 ? -26.550 -0.940 24.300 1.00 91.62 107 GLN A O 1
ATOM 796 N N . GLN A 1 108 ? -24.529 -1.445 23.488 1.00 89.44 108 GLN A N 1
ATOM 797 C CA . GLN A 1 108 ? -24.181 -2.304 24.615 1.00 89.44 108 GLN A CA 1
ATOM 798 C C . GLN A 1 108 ? -23.898 -1.500 25.896 1.00 89.44 108 GLN A C 1
ATOM 800 O O . GLN A 1 108 ? -24.188 -1.993 26.988 1.00 89.44 108 GLN A O 1
ATOM 805 N N . SER A 1 109 ? -23.420 -0.257 25.785 1.00 90.31 109 SER A N 1
ATOM 806 C CA . SER A 1 109 ? -23.319 0.665 26.923 1.00 90.31 109 SER A CA 1
ATOM 807 C C . SER A 1 109 ? -24.700 1.007 27.493 1.00 90.31 109 SER A C 1
ATOM 809 O O . SER A 1 109 ? -24.908 0.907 28.702 1.00 90.31 109 SER A O 1
ATOM 811 N N . ASP A 1 110 ? -25.674 1.323 26.639 1.00 90.69 110 ASP A N 1
ATOM 812 C CA . ASP A 1 110 ? -27.043 1.615 27.085 1.00 90.69 110 ASP A CA 1
ATOM 813 C C . ASP A 1 110 ? -27.683 0.406 27.787 1.00 90.69 110 ASP A C 1
ATOM 815 O O . ASP A 1 110 ? -28.302 0.529 28.850 1.00 90.69 110 ASP A O 1
ATOM 819 N N . ALA A 1 111 ? -27.484 -0.794 27.232 1.00 91.31 111 ALA A N 1
ATOM 820 C CA . ALA A 1 111 ? -27.957 -2.039 27.834 1.00 91.31 111 ALA A CA 1
ATOM 821 C C . ALA A 1 111 ? -27.304 -2.315 29.202 1.00 91.31 111 ALA A C 1
ATOM 823 O O . ALA A 1 111 ? -27.966 -2.812 30.122 1.00 91.31 111 ALA A O 1
ATOM 824 N N . ALA A 1 112 ? -26.022 -1.973 29.355 1.00 90.44 112 ALA A N 1
ATOM 825 C CA . ALA A 1 112 ? -25.300 -2.071 30.619 1.00 90.44 112 ALA A CA 1
ATOM 826 C C . ALA A 1 112 ? -25.900 -1.141 31.685 1.00 90.44 112 ALA A C 1
ATOM 828 O O . ALA A 1 112 ? -26.197 -1.590 32.796 1.00 90.44 112 ALA A O 1
ATOM 829 N N . THR A 1 113 ? -26.170 0.120 31.337 1.00 90.88 113 THR A N 1
ATOM 830 C CA . THR A 1 113 ? -26.826 1.084 32.234 1.00 90.88 113 THR A CA 1
ATOM 831 C C . THR A 1 113 ? -28.222 0.616 32.654 1.00 90.88 113 THR A C 1
ATOM 833 O O . THR A 1 113 ? -28.550 0.637 33.841 1.00 90.88 113 THR A O 1
ATOM 836 N N . ALA A 1 114 ? -29.034 0.124 31.715 1.00 92.44 114 ALA A N 1
ATOM 837 C CA . ALA A 1 114 ? -30.368 -0.401 32.021 1.00 92.44 114 ALA A CA 1
ATOM 838 C C . ALA A 1 114 ? -30.323 -1.631 32.949 1.00 92.44 114 ALA A C 1
ATOM 840 O O . ALA A 1 114 ? -31.148 -1.787 33.857 1.00 92.44 114 ALA A O 1
ATOM 841 N N . SER A 1 115 ? -29.331 -2.499 32.752 1.00 91.38 115 SER A N 1
ATOM 842 C CA . SER A 1 115 ? -29.114 -3.666 33.606 1.00 91.38 115 SER A CA 1
ATOM 843 C C . SER A 1 115 ? -28.688 -3.260 35.018 1.00 91.38 115 SER A C 1
ATOM 845 O O . SER A 1 115 ? -29.205 -3.819 35.982 1.00 91.38 115 SER A O 1
ATOM 847 N N . ALA A 1 116 ? -27.810 -2.261 35.162 1.00 90.75 116 ALA A N 1
ATOM 848 C CA . ALA A 1 116 ? -27.415 -1.723 36.465 1.00 90.75 116 ALA A CA 1
ATOM 849 C C . ALA A 1 116 ? -28.620 -1.160 37.240 1.00 90.75 116 ALA A C 1
ATOM 851 O O . ALA A 1 116 ? -28.804 -1.485 38.412 1.00 90.75 116 ALA A O 1
ATOM 852 N N . ALA A 1 117 ? -29.506 -0.419 36.569 1.00 92.00 117 ALA A N 1
ATOM 853 C CA . ALA A 1 117 ? -30.744 0.068 37.180 1.00 92.00 117 ALA A CA 1
ATOM 854 C C . ALA A 1 117 ? -31.663 -1.083 37.640 1.00 92.00 117 ALA A C 1
ATOM 856 O O . ALA A 1 117 ? -32.217 -1.056 38.739 1.00 92.00 117 ALA A O 1
ATOM 857 N N . SER A 1 118 ? -31.789 -2.138 36.830 1.00 92.44 118 SER A N 1
ATOM 858 C CA . SER A 1 118 ? -32.572 -3.330 37.195 1.00 92.44 118 SER A CA 1
ATOM 859 C C . SER A 1 118 ? -31.987 -4.041 38.422 1.00 92.44 118 SER A C 1
ATOM 861 O O . SER A 1 118 ? -32.713 -4.540 39.281 1.00 92.44 118 SER A O 1
ATOM 863 N N . VAL A 1 119 ? -30.662 -4.061 38.537 1.00 93.38 119 VAL A N 1
ATOM 864 C CA . VAL A 1 119 ? -29.933 -4.650 39.664 1.00 93.38 119 VAL A CA 1
ATOM 865 C C . VAL A 1 119 ? -30.108 -3.840 40.944 1.00 93.38 119 VAL A C 1
ATOM 867 O O . VAL A 1 119 ? -30.313 -4.428 42.009 1.00 93.38 119 VAL A O 1
ATOM 870 N N . GLU A 1 120 ? -30.098 -2.509 40.862 1.00 90.56 120 GLU A N 1
ATOM 871 C CA . GLU A 1 120 ? -30.460 -1.647 41.992 1.00 90.56 120 GLU A CA 1
ATOM 872 C C . GLU A 1 120 ? -31.880 -1.954 42.478 1.00 90.56 120 GLU A C 1
ATOM 874 O O . GLU A 1 120 ? -32.093 -2.167 43.673 1.00 90.56 120 GLU A O 1
ATOM 879 N N . GLN A 1 121 ? -32.843 -2.082 41.560 1.00 92.44 121 GLN A N 1
ATOM 880 C CA . GLN A 1 121 ? -34.222 -2.435 41.910 1.00 92.44 121 GLN A CA 1
ATOM 881 C C . GLN A 1 121 ? -34.323 -3.804 42.593 1.00 92.44 121 GLN A C 1
ATOM 883 O O . GLN A 1 121 ? -35.009 -3.940 43.610 1.00 92.44 121 GLN A O 1
ATOM 888 N N . VAL A 1 122 ? -33.614 -4.816 42.084 1.00 92.44 122 VAL A N 1
ATOM 889 C CA . VAL A 1 122 ? -33.564 -6.150 42.705 1.00 92.44 122 VAL A CA 1
ATOM 890 C C . VAL A 1 122 ? -32.916 -6.092 44.089 1.00 92.44 122 VAL A C 1
ATOM 892 O O . VAL A 1 122 ? -33.416 -6.732 45.013 1.00 92.44 122 VAL A O 1
ATOM 895 N N . THR A 1 123 ? -31.854 -5.301 44.266 1.00 91.50 123 THR A N 1
ATOM 896 C CA . THR A 1 123 ? -31.187 -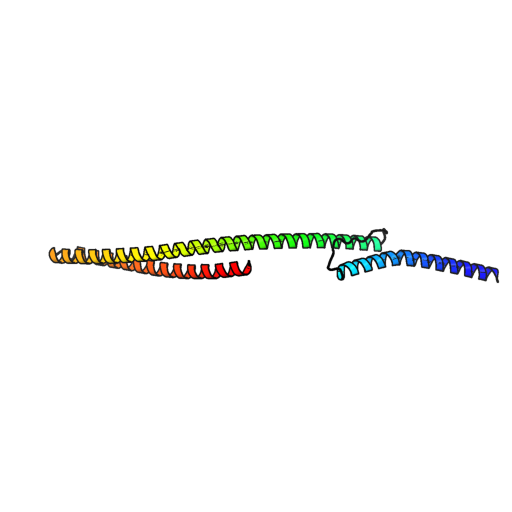5.109 45.566 1.00 91.50 123 THR A CA 1
ATOM 897 C C . THR A 1 123 ? -32.145 -4.511 46.589 1.00 91.50 123 THR A C 1
ATOM 899 O O . THR A 1 123 ? -32.280 -5.033 47.697 1.00 91.50 123 THR A O 1
ATOM 902 N N . VAL A 1 124 ? -32.863 -3.450 46.206 1.00 93.75 124 VAL A N 1
ATOM 903 C CA . VAL A 1 124 ? -33.876 -2.810 47.055 1.00 93.75 124 VAL A CA 1
ATOM 904 C C . VAL A 1 124 ? -34.982 -3.804 47.417 1.00 93.75 124 VAL A C 1
ATOM 906 O O . VAL A 1 124 ? -35.351 -3.916 48.588 1.00 93.75 124 VAL A O 1
ATOM 909 N N . GLY A 1 125 ? -35.472 -4.577 46.444 1.00 92.88 125 GLY A N 1
ATOM 910 C CA . GLY A 1 125 ? -36.475 -5.617 46.675 1.00 92.88 125 GLY A CA 1
ATOM 911 C C . GLY A 1 125 ? -35.992 -6.707 47.637 1.00 92.88 125 GLY A C 1
ATOM 912 O O . GLY A 1 125 ? -36.707 -7.069 48.571 1.00 92.88 125 GLY A O 1
ATOM 913 N N . ALA A 1 126 ? -34.761 -7.194 47.467 1.00 89.44 126 ALA A N 1
ATOM 914 C CA . ALA A 1 126 ? -34.157 -8.192 48.346 1.00 89.44 126 ALA A CA 1
ATOM 915 C C . ALA A 1 126 ? -33.989 -7.669 49.781 1.00 89.44 126 ALA A C 1
ATOM 917 O O . ALA A 1 126 ? -34.308 -8.385 50.733 1.00 89.44 126 ALA A O 1
ATOM 918 N N . GLN A 1 127 ? -33.560 -6.413 49.947 1.00 90.25 127 GLN A N 1
ATOM 919 C CA . GLN A 1 127 ? -33.460 -5.776 51.260 1.00 90.25 127 GLN A CA 1
ATOM 920 C C . GLN A 1 127 ? -34.833 -5.657 51.930 1.00 90.25 127 GLN A C 1
ATOM 922 O O . GLN A 1 127 ? -34.972 -5.934 53.122 1.00 90.25 127 GLN A O 1
ATOM 927 N N . HIS A 1 128 ? -35.865 -5.292 51.166 1.00 92.00 128 HIS A N 1
ATOM 928 C CA . HIS A 1 128 ? -37.229 -5.228 51.678 1.00 92.00 128 HIS A CA 1
ATOM 929 C C . HIS A 1 128 ? -37.721 -6.608 52.135 1.00 92.00 128 HIS A C 1
ATOM 931 O O . HIS A 1 128 ? -38.257 -6.735 53.235 1.00 92.00 128 HIS A O 1
ATOM 937 N N . ILE A 1 129 ? -37.486 -7.656 51.336 1.00 91.38 129 ILE A N 1
ATOM 938 C CA . ILE A 1 129 ? -37.827 -9.043 51.688 1.00 91.38 129 ILE A CA 1
ATOM 939 C C . ILE A 1 129 ? -37.099 -9.481 52.964 1.00 91.38 129 ILE A C 1
ATOM 941 O O . ILE A 1 129 ? -37.731 -10.067 53.842 1.00 91.38 129 ILE A O 1
ATOM 945 N N . ALA A 1 130 ? -35.804 -9.179 53.101 1.00 88.69 130 ALA A N 1
ATOM 946 C CA . ALA A 1 130 ? -35.038 -9.495 54.308 1.00 88.69 130 ALA A CA 1
ATOM 947 C C . ALA A 1 130 ? -35.634 -8.827 55.552 1.00 88.69 130 ALA A C 1
ATOM 949 O O . ALA A 1 130 ? -35.855 -9.496 56.561 1.00 88.69 130 ALA A O 1
ATOM 950 N N . ASN A 1 131 ? -35.961 -7.535 55.457 1.00 88.19 131 ASN A N 1
ATOM 951 C CA . ASN A 1 131 ? -36.582 -6.787 56.548 1.00 88.19 131 ASN A CA 1
ATOM 952 C C . ASN A 1 131 ? -37.948 -7.383 56.934 1.00 88.19 131 ASN A C 1
ATOM 954 O O . ASN A 1 131 ? -38.233 -7.558 58.118 1.00 88.19 131 ASN A O 1
ATOM 958 N N . THR A 1 132 ? -38.784 -7.737 55.949 1.00 85.75 132 THR A N 1
ATOM 959 C CA . THR A 1 132 ? -40.088 -8.378 56.194 1.00 85.75 132 THR A CA 1
ATOM 960 C C . THR A 1 132 ? -39.930 -9.763 56.828 1.00 85.75 132 THR A C 1
ATOM 962 O O . THR A 1 132 ? -40.640 -10.082 57.778 1.00 85.75 132 THR A O 1
ATOM 965 N N . ALA A 1 133 ? -38.984 -10.580 56.357 1.00 80.38 133 ALA A N 1
ATOM 966 C CA . ALA A 1 133 ? -38.697 -11.891 56.939 1.00 80.38 133 ALA A CA 1
ATOM 967 C C . ALA A 1 133 ? -38.197 -11.780 58.387 1.00 80.38 133 ALA A C 1
ATOM 969 O O . ALA A 1 133 ? -38.601 -12.573 59.234 1.00 80.38 133 ALA A O 1
ATOM 970 N N . GLN A 1 134 ? -37.368 -10.776 58.688 1.00 81.19 134 GLN A N 1
ATOM 971 C CA . GLN A 1 134 ? -36.898 -10.502 60.042 1.00 81.19 134 GLN A CA 1
ATOM 972 C C . GLN A 1 134 ? -38.038 -10.083 60.970 1.00 81.19 134 GLN A C 1
ATOM 974 O O . GLN A 1 134 ? -38.198 -10.695 62.022 1.00 81.19 134 GLN A O 1
ATOM 979 N N . GLN A 1 135 ? -38.884 -9.136 60.553 1.00 80.38 135 GLN A N 1
ATOM 980 C CA . GLN A 1 135 ? -40.092 -8.779 61.305 1.00 80.38 135 GLN A CA 1
ATOM 981 C C . GLN A 1 135 ? -41.005 -9.987 61.530 1.00 80.38 135 GLN A C 1
ATOM 983 O O . GLN A 1 135 ? -41.474 -10.200 62.643 1.00 80.38 135 GLN A O 1
ATOM 988 N N . ALA A 1 136 ? -41.239 -10.806 60.502 1.00 74.25 136 ALA A N 1
ATOM 989 C CA . ALA A 1 136 ? -42.036 -12.020 60.634 1.00 74.25 136 ALA A CA 1
ATOM 990 C C . ALA A 1 136 ? -41.396 -13.023 61.607 1.00 74.25 136 ALA A C 1
ATOM 992 O O . ALA A 1 136 ? -42.108 -13.640 62.391 1.00 74.25 136 ALA A O 1
ATOM 993 N N . GLY A 1 137 ? -40.069 -13.169 61.595 1.00 69.31 137 GLY A N 1
ATOM 994 C CA . GLY A 1 137 ? -39.320 -14.010 62.527 1.00 69.31 137 GLY A CA 1
ATOM 995 C C . GLY A 1 137 ? -39.352 -13.502 63.970 1.00 69.31 137 GLY A C 1
ATOM 996 O O . GLY A 1 137 ? -39.474 -14.319 64.880 1.00 69.31 137 GLY A O 1
ATOM 997 N N . ASP A 1 138 ? -39.309 -12.185 64.179 1.00 67.88 138 ASP A N 1
ATOM 998 C CA . ASP A 1 138 ? -39.467 -11.552 65.495 1.00 67.88 138 ASP A CA 1
ATOM 999 C C . ASP A 1 138 ? -40.905 -11.711 66.023 1.00 67.88 138 ASP A C 1
ATOM 1001 O O . ASP A 1 138 ? -41.102 -11.966 67.209 1.00 67.88 138 ASP A O 1
ATOM 1005 N N . ILE A 1 139 ? -41.908 -11.644 65.138 1.00 67.00 139 ILE A N 1
ATOM 1006 C CA . ILE A 1 139 ? -43.324 -11.891 65.465 1.00 67.00 139 ILE A CA 1
ATOM 1007 C C . ILE A 1 139 ? -43.591 -13.388 65.723 1.00 67.00 139 ILE A C 1
ATOM 1009 O O . ILE A 1 139 ? -44.380 -13.728 66.602 1.00 67.00 139 ILE A O 1
ATOM 1013 N N . ALA A 1 140 ? -42.947 -14.290 64.973 1.00 59.91 140 ALA A N 1
ATOM 1014 C CA . ALA A 1 140 ? -43.183 -15.737 65.022 1.00 59.91 140 ALA A CA 1
ATOM 1015 C C . ALA A 1 140 ? -42.230 -16.513 65.957 1.00 59.91 140 ALA A C 1
ATOM 1017 O O . ALA A 1 140 ? -42.459 -17.695 66.206 1.00 59.91 140 ALA A O 1
ATOM 1018 N N . GLY A 1 141 ? -41.157 -15.891 66.460 1.00 58.03 141 GLY A N 1
ATOM 1019 C CA . GLY A 1 141 ? -40.164 -16.510 67.349 1.00 58.03 141 GLY A CA 1
ATOM 1020 C C . GLY A 1 141 ? -39.160 -17.466 66.678 1.00 58.03 141 GLY A C 1
ATOM 1021 O O . GLY A 1 141 ? -38.579 -18.303 67.367 1.00 58.03 141 GLY A O 1
ATOM 1022 N N . ASN A 1 142 ? -38.934 -17.382 65.358 1.00 58.78 142 ASN A N 1
ATOM 1023 C CA . ASN A 1 142 ? -38.211 -18.407 64.577 1.00 58.78 142 ASN A CA 1
ATOM 1024 C C . ASN A 1 142 ? -36.882 -17.904 63.951 1.00 58.78 142 ASN A C 1
ATOM 1026 O O . ASN A 1 142 ? -36.749 -17.772 62.733 1.00 58.78 142 ASN A O 1
ATOM 1030 N N . ARG A 1 143 ? -35.882 -17.628 64.805 1.00 59.19 143 ARG A N 1
ATOM 1031 C CA . ARG A 1 143 ? -34.572 -17.001 64.481 1.00 59.19 143 ARG A CA 1
ATOM 1032 C C . ARG A 1 143 ? -33.772 -17.637 63.330 1.00 59.19 143 ARG A C 1
ATOM 1034 O O . ARG A 1 143 ? -33.117 -16.917 62.581 1.00 59.19 143 ARG A O 1
ATOM 1041 N N . ALA A 1 144 ? -33.831 -18.958 63.160 1.00 65.88 144 ALA A N 1
ATOM 1042 C CA . ALA A 1 144 ? -33.017 -19.671 62.169 1.00 65.88 144 ALA A CA 1
ATOM 1043 C C . ALA A 1 144 ? -33.382 -19.323 60.711 1.00 65.88 144 ALA A C 1
ATOM 1045 O O . ALA A 1 144 ? -32.508 -19.268 59.843 1.00 65.88 144 ALA A O 1
ATOM 1046 N N . LEU A 1 145 ? -34.664 -19.050 60.429 1.00 69.50 145 LEU A N 1
ATOM 1047 C CA . LEU A 1 145 ? -35.112 -18.664 59.084 1.00 69.50 145 LEU A CA 1
ATOM 1048 C C . LEU A 1 145 ? -34.650 -17.244 58.715 1.00 69.50 145 LEU A C 1
ATOM 1050 O O . LEU A 1 145 ? -34.321 -16.965 57.558 1.00 69.50 145 LEU A O 1
ATOM 1054 N N . THR A 1 146 ? -34.600 -16.356 59.709 1.00 72.88 146 THR A N 1
ATOM 1055 C CA . THR A 1 146 ? -34.137 -14.974 59.562 1.00 72.88 146 THR A CA 1
ATOM 1056 C C . THR A 1 146 ? -32.644 -14.923 59.250 1.00 72.88 146 THR A C 1
ATOM 1058 O O . THR A 1 146 ? -32.248 -14.290 58.273 1.00 72.88 146 THR A O 1
ATOM 1061 N N . GLU A 1 147 ? -31.816 -15.652 60.002 1.00 76.06 147 GLU A N 1
ATOM 1062 C CA . GLU A 1 147 ? -30.367 -15.728 59.754 1.00 76.06 147 GLU A CA 1
ATOM 1063 C C . GLU A 1 147 ? -30.053 -16.286 58.358 1.00 76.06 147 GLU A C 1
ATOM 1065 O O . GLU A 1 147 ? -29.195 -15.760 57.644 1.00 76.06 147 GLU A O 1
ATOM 1070 N N . GLN A 1 148 ? -30.802 -17.302 57.915 1.00 79.75 148 GLN A N 1
ATOM 1071 C CA . GLN A 1 148 ? -30.645 -17.864 56.575 1.00 79.75 148 GLN A CA 1
ATOM 1072 C C . GLN A 1 148 ? -31.037 -16.867 55.471 1.00 79.75 148 GLN A C 1
ATOM 1074 O O . GLN A 1 148 ? -30.392 -16.822 54.419 1.00 79.75 148 GLN A O 1
ATOM 1079 N N . SER A 1 149 ? -32.074 -16.059 55.699 1.00 74.75 149 SER A N 1
ATOM 1080 C CA . SER A 1 149 ? -32.523 -15.034 54.750 1.00 74.75 149 SER A CA 1
ATOM 1081 C C . SER A 1 149 ? -31.499 -13.903 54.625 1.00 74.75 149 SER A C 1
ATOM 1083 O O . SER A 1 149 ? -31.123 -13.545 53.509 1.00 74.75 149 SER A O 1
ATOM 1085 N N . VAL A 1 150 ? -30.959 -13.421 55.750 1.00 79.81 150 VAL A N 1
ATOM 1086 C CA . VAL A 1 150 ? -29.884 -12.411 55.779 1.00 79.81 150 VAL A CA 1
ATOM 1087 C C . VAL A 1 150 ? -28.633 -12.916 55.052 1.00 79.81 150 VAL A C 1
ATOM 1089 O O . VAL A 1 150 ? -28.056 -12.200 54.231 1.00 79.81 150 VAL A O 1
ATOM 1092 N N . ALA A 1 151 ? -28.243 -14.176 55.269 1.00 82.06 151 ALA A N 1
ATOM 1093 C CA . ALA A 1 151 ? -27.099 -14.772 54.581 1.00 82.06 151 ALA A CA 1
ATOM 1094 C C . ALA A 1 151 ? -27.295 -14.853 53.055 1.00 82.06 151 ALA A C 1
ATOM 1096 O O . ALA A 1 151 ? -26.349 -14.626 52.298 1.00 82.06 151 ALA A O 1
ATOM 1097 N N . LYS A 1 152 ? -28.513 -15.155 52.583 1.00 80.69 152 LYS A N 1
ATOM 1098 C CA . LYS A 1 152 ? -28.829 -15.164 51.145 1.00 80.69 152 LYS A CA 1
ATOM 1099 C C . LYS A 1 152 ? -28.781 -13.762 50.540 1.00 80.69 152 LYS A C 1
ATOM 1101 O O . LYS A 1 152 ? -28.216 -13.614 49.460 1.00 80.69 152 LYS A O 1
ATOM 1106 N N . VAL A 1 153 ? -29.300 -12.749 51.235 1.00 84.00 153 VAL A N 1
ATOM 1107 C CA . VAL A 1 153 ? -29.265 -11.355 50.760 1.00 84.00 153 VAL A CA 1
ATOM 1108 C C . VAL A 1 153 ? -27.834 -10.844 50.637 1.00 84.00 153 VAL A C 1
ATOM 1110 O O . VAL A 1 153 ? -27.466 -10.359 49.574 1.00 84.00 153 VAL A O 1
ATOM 1113 N N . ASN A 1 154 ? -26.980 -11.076 51.638 1.00 82.44 154 ASN A N 1
ATOM 1114 C CA . ASN A 1 154 ? -25.561 -10.707 51.551 1.00 82.44 154 ASN A CA 1
ATOM 1115 C C . ASN A 1 154 ? -24.850 -11.371 50.359 1.00 82.44 154 ASN A C 1
ATOM 1117 O O . ASN A 1 154 ? -23.978 -10.769 49.729 1.00 82.44 154 ASN A O 1
ATOM 1121 N N . ARG A 1 155 ? -25.238 -12.607 50.017 1.00 89.50 155 ARG A N 1
ATOM 1122 C CA . ARG A 1 155 ? -24.702 -13.322 4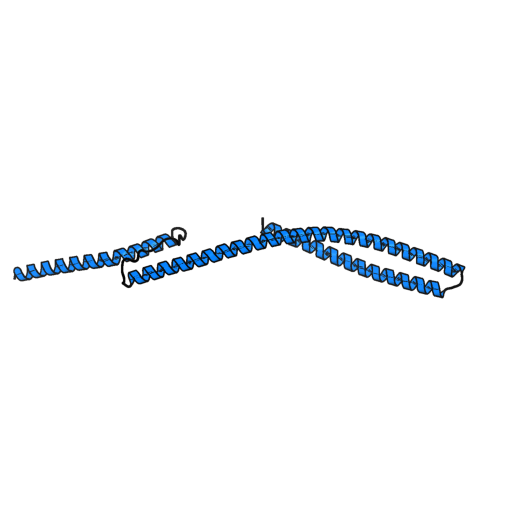8.851 1.00 89.50 155 ARG A CA 1
ATOM 1123 C C . ARG A 1 155 ? -25.125 -12.668 47.536 1.00 89.50 155 ARG A C 1
ATOM 1125 O O . ARG A 1 155 ? -24.290 -12.516 46.651 1.00 89.50 155 ARG A O 1
ATOM 1132 N N . VAL A 1 156 ? -26.387 -12.255 47.431 1.00 83.81 156 VAL A N 1
ATOM 1133 C CA . VAL A 1 156 ? -26.907 -11.518 46.270 1.00 83.81 156 VAL A CA 1
ATOM 1134 C C . VAL A 1 156 ? -26.200 -10.169 46.134 1.00 83.81 156 VAL A C 1
ATOM 1136 O O . VAL A 1 156 ? -25.704 -9.864 45.058 1.00 83.81 156 VAL A O 1
ATOM 1139 N N . THR A 1 157 ? -26.035 -9.410 47.219 1.00 86.06 157 THR A N 1
ATOM 1140 C CA . THR A 1 157 ? -25.304 -8.130 47.203 1.00 86.06 157 THR A CA 1
ATOM 1141 C C . THR A 1 157 ? -23.853 -8.295 46.728 1.00 86.06 157 THR A C 1
ATOM 1143 O O . THR A 1 157 ? -23.354 -7.487 45.950 1.00 86.06 157 THR A O 1
ATOM 1146 N N . SER A 1 158 ? -23.175 -9.374 47.134 1.00 87.69 158 SER A N 1
ATOM 1147 C CA . SER A 1 158 ? -21.816 -9.695 46.668 1.00 87.69 158 SER A CA 1
ATOM 1148 C C . SER A 1 158 ? -21.743 -10.045 45.175 1.00 87.69 158 SER A C 1
ATOM 1150 O O . SER A 1 158 ? -20.774 -9.684 44.503 1.00 87.69 158 SER A O 1
ATOM 1152 N N . GLU A 1 159 ? -22.719 -10.788 44.650 1.00 88.38 159 GLU A N 1
ATOM 1153 C CA . GLU A 1 159 ? -22.822 -11.078 43.212 1.00 88.38 159 GLU A CA 1
ATOM 1154 C C . GLU A 1 159 ? -23.075 -9.791 42.416 1.00 88.38 159 GLU A C 1
ATOM 1156 O O . GLU A 1 159 ? -22.439 -9.561 41.390 1.00 88.38 159 GLU A O 1
ATOM 1161 N N . ILE A 1 160 ? -23.925 -8.911 42.943 1.00 85.44 160 ILE A N 1
ATOM 1162 C CA . ILE A 1 160 ? -24.243 -7.612 42.350 1.00 85.44 160 ILE A CA 1
ATOM 1163 C C . ILE A 1 160 ? -23.008 -6.716 42.262 1.00 85.44 160 ILE A C 1
ATOM 1165 O O . ILE A 1 160 ? -22.739 -6.177 41.192 1.00 85.44 160 ILE A O 1
ATOM 1169 N N . GLN A 1 161 ? -22.205 -6.628 43.326 1.00 85.31 161 GLN A N 1
ATOM 1170 C CA . GLN A 1 161 ? -20.969 -5.842 43.301 1.00 85.31 161 GLN A CA 1
ATOM 1171 C C . GLN A 1 161 ? -20.005 -6.327 42.207 1.00 85.31 161 GLN A C 1
ATOM 1173 O O . GLN A 1 161 ? -19.478 -5.524 41.442 1.00 85.31 161 GLN A O 1
ATOM 1178 N N . ARG A 1 162 ? -19.840 -7.650 42.066 1.00 90.00 162 ARG A N 1
ATOM 1179 C CA . ARG A 1 162 ? -19.010 -8.238 40.999 1.00 90.00 162 ARG A CA 1
ATOM 1180 C C . ARG A 1 162 ? -19.549 -7.935 39.602 1.00 90.00 162 ARG A C 1
ATOM 1182 O O . ARG A 1 162 ? -18.771 -7.767 38.659 1.00 90.00 162 ARG A O 1
ATOM 1189 N N . MET A 1 163 ? -20.869 -7.865 39.458 1.00 80.81 163 MET A N 1
ATOM 1190 C CA . MET A 1 163 ? -21.501 -7.504 38.195 1.00 80.81 163 MET A CA 1
ATOM 1191 C C . MET A 1 163 ? -21.266 -6.028 37.853 1.00 80.81 163 MET A C 1
ATOM 1193 O O . MET A 1 163 ? -20.917 -5.725 36.715 1.00 80.81 163 MET A O 1
ATOM 1197 N N . THR A 1 164 ? -21.372 -5.128 38.832 1.00 83.31 164 THR A N 1
ATOM 1198 C CA . THR A 1 164 ? -21.066 -3.697 38.676 1.00 83.31 164 THR A CA 1
ATOM 1199 C C . THR A 1 164 ? -19.610 -3.464 38.274 1.00 83.31 164 THR A C 1
ATOM 1201 O O . THR A 1 164 ? -19.348 -2.714 37.334 1.00 83.31 164 THR A O 1
ATOM 1204 N N . ASP A 1 165 ? -18.662 -4.160 38.906 1.00 88.62 165 ASP A N 1
ATOM 1205 C CA . ASP A 1 165 ? -17.243 -4.071 38.539 1.00 88.62 165 ASP A CA 1
ATOM 1206 C C . ASP A 1 165 ? -17.013 -4.537 37.087 1.00 88.62 165 ASP A C 1
ATOM 1208 O O . ASP A 1 165 ? -16.269 -3.919 36.322 1.00 88.62 165 ASP A O 1
ATOM 1212 N N . SER A 1 166 ? -17.716 -5.595 36.668 1.00 84.75 166 SER A N 1
ATOM 1213 C CA . SER A 1 166 ? -17.664 -6.101 35.290 1.00 84.75 166 SER A CA 1
ATOM 1214 C C . SER A 1 166 ? -18.275 -5.121 34.279 1.00 84.75 166 SER A C 1
ATOM 1216 O O . SER A 1 166 ? -17.753 -4.978 33.174 1.00 84.75 166 SER A O 1
ATOM 1218 N N . MET A 1 167 ? -19.347 -4.416 34.654 1.00 77.56 167 MET A N 1
ATOM 1219 C CA . MET A 1 167 ? -19.961 -3.364 33.835 1.00 77.56 167 MET A CA 1
ATOM 1220 C C . MET A 1 167 ? -19.022 -2.171 33.645 1.00 77.56 167 MET A C 1
ATOM 1222 O O . MET A 1 167 ? -18.882 -1.682 32.526 1.00 77.56 167 MET A O 1
ATOM 1226 N N . HIS A 1 168 ? -18.334 -1.733 34.704 1.00 83.00 168 HIS A N 1
ATOM 1227 C CA . HIS A 1 168 ? -17.332 -0.670 34.607 1.00 83.00 168 HIS A CA 1
ATOM 1228 C C . HIS A 1 168 ? -16.185 -1.055 33.671 1.00 83.00 168 HIS A C 1
ATOM 1230 O O . HIS A 1 168 ? -15.832 -0.282 32.780 1.00 83.00 168 HIS A O 1
ATOM 1236 N N . ALA A 1 169 ? -15.655 -2.272 33.818 1.00 84.81 169 ALA A N 1
ATOM 1237 C CA . ALA A 1 169 ? -14.604 -2.779 32.940 1.00 84.81 169 ALA A CA 1
ATOM 1238 C C . ALA A 1 169 ? -15.062 -2.880 31.473 1.00 84.81 169 ALA A C 1
ATOM 1240 O O . ALA A 1 169 ? -14.271 -2.658 30.554 1.00 84.81 169 ALA A O 1
ATOM 1241 N N . LEU A 1 170 ? -16.335 -3.211 31.234 1.00 81.56 170 LEU A N 1
ATOM 1242 C CA . LEU A 1 170 ? -16.913 -3.224 29.893 1.00 81.56 170 LEU A CA 1
ATOM 1243 C C . LEU A 1 170 ? -17.009 -1.805 29.316 1.00 81.56 170 LEU A C 1
ATOM 1245 O O . LEU A 1 170 ? -16.536 -1.583 28.203 1.00 81.56 170 LEU A O 1
ATOM 1249 N N . ALA A 1 171 ? -17.553 -0.848 30.071 1.00 76.81 171 ALA A N 1
ATOM 1250 C CA . ALA A 1 171 ? -17.688 0.545 29.642 1.00 76.81 171 ALA A CA 1
ATOM 1251 C C . ALA A 1 171 ? -16.331 1.171 29.273 1.00 76.81 171 ALA A C 1
ATOM 1253 O O . ALA A 1 171 ? -16.206 1.839 28.247 1.00 76.81 171 ALA A O 1
ATOM 1254 N N . GLU A 1 172 ? -15.291 0.890 30.059 1.00 85.69 172 GLU A N 1
ATOM 1255 C CA . GLU A 1 172 ? -13.934 1.378 29.806 1.00 85.69 172 GLU A CA 1
ATOM 1256 C C . GLU A 1 172 ? -13.352 0.813 28.496 1.00 85.69 172 GLU A C 1
ATOM 1258 O O . GLU A 1 172 ? -12.825 1.556 27.665 1.00 85.69 172 GLU A O 1
ATOM 1263 N N . ARG A 1 173 ? -13.524 -0.495 28.246 1.00 82.00 173 ARG A N 1
ATOM 1264 C CA . ARG A 1 173 ? -13.094 -1.139 26.989 1.00 82.00 173 ARG A CA 1
ATOM 1265 C C . ARG A 1 173 ? -13.807 -0.579 25.765 1.00 82.00 173 ARG A C 1
ATOM 1267 O O . ARG A 1 173 ? -13.214 -0.491 24.693 1.00 82.00 173 ARG A O 1
ATOM 1274 N N . MET A 1 174 ? -15.071 -0.217 25.921 1.00 77.44 174 MET A N 1
ATOM 1275 C CA . MET A 1 174 ? -15.900 0.289 24.833 1.00 77.44 174 MET A CA 1
ATOM 1276 C C . MET A 1 174 ? -15.568 1.730 24.474 1.00 77.44 174 MET A C 1
ATOM 1278 O O . MET A 1 174 ? -15.509 2.067 23.295 1.00 77.44 174 MET A O 1
ATOM 1282 N N . ASN A 1 175 ? -15.243 2.548 25.475 1.00 77.00 175 ASN A N 1
ATOM 1283 C CA . ASN A 1 175 ? -14.717 3.888 25.245 1.00 77.00 175 ASN A CA 1
ATOM 1284 C C . ASN A 1 175 ? -13.400 3.836 24.439 1.00 77.00 175 ASN A C 1
ATOM 1286 O O . ASN A 1 175 ? -13.245 4.533 23.439 1.00 77.00 175 ASN A O 1
ATOM 1290 N N . GLY A 1 176 ? -12.500 2.905 24.786 1.00 81.69 176 GLY A N 1
ATOM 1291 C CA . GLY A 1 176 ? -11.261 2.681 24.030 1.00 81.69 176 GLY A CA 1
ATOM 1292 C C . GLY A 1 176 ? -11.469 2.169 22.594 1.00 81.69 176 GLY A C 1
ATOM 1293 O O . GLY A 1 176 ? -10.677 2.484 21.704 1.00 81.69 176 GLY A O 1
ATOM 1294 N N . LEU A 1 177 ? -12.531 1.397 22.333 1.00 79.44 177 LEU A N 1
ATOM 1295 C CA . LEU A 1 177 ? -12.913 0.997 20.971 1.00 79.44 177 LEU A CA 1
ATOM 1296 C C . LEU A 1 177 ? -13.397 2.196 20.143 1.00 79.44 177 LEU A C 1
ATOM 1298 O O . LEU A 1 177 ? -13.025 2.307 18.975 1.00 79.44 177 LEU A O 1
ATOM 1302 N N . GLY A 1 178 ? -14.173 3.105 20.743 1.00 77.25 178 GLY A N 1
ATOM 1303 C CA . GLY A 1 178 ? -14.639 4.324 20.078 1.00 77.25 178 GLY A CA 1
ATOM 1304 C C . GLY A 1 178 ? -13.492 5.248 19.660 1.00 77.25 178 GLY A C 1
ATOM 1305 O O . GLY A 1 178 ? -13.456 5.718 18.523 1.00 77.25 178 GLY A O 1
ATOM 1306 N N . GLU A 1 179 ? -12.503 5.434 20.536 1.00 79.81 179 GLU A N 1
ATOM 1307 C CA . GLU A 1 179 ? -11.319 6.251 20.247 1.00 79.81 179 GLU A CA 1
ATOM 1308 C C . GLU A 1 179 ? -10.496 5.676 19.076 1.00 79.81 179 GLU A C 1
ATOM 1310 O O . GLU A 1 179 ? -10.183 6.386 18.119 1.00 79.81 179 GLU A O 1
ATOM 1315 N N . ARG A 1 180 ? -10.255 4.356 19.077 1.00 75.38 180 ARG A N 1
ATOM 1316 C CA . ARG A 1 180 ? -9.565 3.654 17.977 1.00 75.38 180 ARG A CA 1
ATOM 1317 C C . ARG A 1 180 ? -10.341 3.680 16.659 1.00 75.38 180 ARG A C 1
ATOM 1319 O O . ARG A 1 180 ? -9.736 3.727 15.591 1.00 75.38 180 ARG A O 1
ATOM 1326 N N 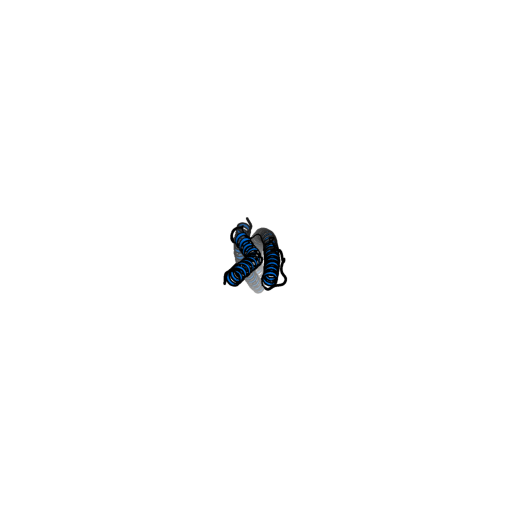. SER A 1 181 ? -11.672 3.659 16.712 1.00 76.81 181 SER A N 1
ATOM 1327 C CA . SER A 1 181 ? -12.520 3.760 15.518 1.00 76.81 181 SER A CA 1
ATOM 1328 C C . SER A 1 181 ? -12.424 5.139 14.849 1.00 76.81 181 SER A C 1
ATOM 1330 O O . SER A 1 181 ? -12.392 5.240 13.617 1.00 76.81 181 SER A O 1
ATOM 1332 N N . ASN A 1 182 ? -12.322 6.210 15.641 1.00 76.06 182 ASN A N 1
ATOM 1333 C CA . ASN A 1 182 ? -12.100 7.563 15.118 1.00 76.06 182 ASN A CA 1
ATOM 1334 C C . ASN A 1 182 ? -10.727 7.711 14.447 1.00 76.06 182 ASN A C 1
ATOM 1336 O O . ASN A 1 182 ? -10.602 8.374 13.413 1.00 76.06 182 ASN A O 1
ATOM 1340 N N . GLU A 1 183 ? -9.704 7.054 14.991 1.00 77.94 183 GLU A N 1
ATOM 1341 C CA . GLU A 1 183 ? -8.350 7.070 14.432 1.00 77.94 183 GLU A CA 1
ATOM 1342 C C . GLU A 1 183 ? -8.303 6.417 13.037 1.00 77.94 183 GLU A C 1
ATOM 1344 O O . GLU A 1 183 ? -7.746 6.987 12.099 1.00 77.94 183 GLU A O 1
ATOM 1349 N N . VAL A 1 184 ? -8.987 5.278 12.854 1.00 75.56 184 VAL A N 1
ATOM 1350 C CA . VAL A 1 184 ? -9.100 4.603 11.545 1.00 75.56 184 VAL A CA 1
ATOM 1351 C C . VAL A 1 184 ? -9.842 5.468 10.522 1.00 75.56 184 VAL A C 1
ATOM 1353 O O . VAL A 1 184 ? -9.415 5.553 9.373 1.00 75.56 184 VAL A O 1
ATOM 1356 N N . THR A 1 185 ? -10.919 6.147 10.927 1.00 73.25 185 THR A N 1
ATOM 1357 C CA . THR A 1 185 ? -11.678 7.051 10.040 1.00 73.25 185 THR A CA 1
ATOM 1358 C C . THR A 1 185 ? -10.819 8.216 9.539 1.00 73.25 185 THR A C 1
ATOM 1360 O O . THR A 1 185 ? -10.920 8.599 8.378 1.00 73.25 185 THR A O 1
ATOM 1363 N N . THR A 1 186 ? -9.922 8.735 10.381 1.00 74.38 186 THR A N 1
ATOM 1364 C CA . THR A 1 186 ? -9.029 9.853 10.030 1.00 74.38 186 THR A CA 1
ATOM 1365 C C . THR A 1 186 ? -7.931 9.450 9.038 1.00 74.38 186 THR A C 1
ATOM 1367 O O . THR A 1 186 ? -7.480 10.280 8.262 1.00 74.38 186 THR A O 1
ATOM 1370 N N . ILE A 1 187 ? -7.499 8.185 9.035 1.00 71.25 187 ILE A N 1
ATOM 1371 C CA . ILE A 1 187 ? -6.470 7.680 8.105 1.00 71.25 187 ILE A CA 1
ATOM 1372 C C . ILE A 1 187 ? -7.039 7.441 6.695 1.00 71.25 187 ILE A C 1
ATOM 1374 O O . ILE A 1 187 ? -6.293 7.429 5.717 1.00 71.25 187 ILE A O 1
ATOM 1378 N N . VAL A 1 188 ? -8.351 7.216 6.590 1.00 67.19 188 VAL A N 1
ATOM 1379 C CA . VAL A 1 188 ? -9.035 6.878 5.331 1.00 67.19 188 VAL A CA 1
ATOM 1380 C C . VAL A 1 188 ? -9.623 8.114 4.623 1.00 67.19 188 VAL A C 1
ATOM 1382 O O . VAL A 1 188 ? -9.894 8.034 3.424 1.00 67.19 188 VAL A O 1
ATOM 1385 N N . ALA A 1 189 ? -9.800 9.236 5.333 1.00 53.75 189 ALA A N 1
ATOM 1386 C CA . ALA A 1 189 ? -10.276 10.523 4.802 1.00 53.75 189 ALA A CA 1
ATOM 1387 C C . ALA A 1 189 ? -9.136 11.391 4.242 1.00 53.75 189 ALA A C 1
ATOM 1389 O O . ALA A 1 189 ? -9.364 12.035 3.191 1.00 53.75 189 ALA A O 1
#

Foldseek 3Di:
DVVVVVVVVVVVVVVVVVVVVVCCVPVVLVVQVVVQVCCCVVVPRPLVDARDQPDPDPSSVVSVVSNVVSVVVVVVVVVVVVVVVVVLVVLVVVLVVLVVLLVVLVVVLVVLVVVLVVLVVVLVVLVVVLVVQVVVCVVVVPVVSSVVSVVVSVVSVVVSVVSVVVSVVSNVVSVVSNVVSVVSVVVSD

Organism: Chromobacterium violaceum (NCBI:txid536)

Radius of gyration: 45.18 Å; chains: 1; bounding box: 101×32×127 Å

Secondary structure (DSSP, 8-state):
-HHHHHHHHHHHHHHHHHHHHHHHHHHHHHHHHHHHHHHHHHTT--TT-------SSHHHHHHHHHHHHHHHHHHHHHHHHHHHHHHHHHHHHHHHHHHHHHHHHHHHHHHHHHHHHHHHHHHHHHHHHHHHHHHHHHHHT-HHHHHHHHHHHHHHHHHHHHHHHHHHHHHHHHHHHHHHHHHHHHHH-

InterPro domains:
  IPR003660 HAMP domain [PF00672] (22-75)
  IPR003660 HAMP domain [PS50885] (24-78)
  IPR003660 HAMP domain [SM00304] (24-78)